Protein AF-A0A955X8I1-F1 (afdb_monomer)

Sequence (204 aa):
EAPAPVARPEHREHQPSAARPAFVPAAPRAVAASTAPTVKAADAEATPGLLPPPRFHPRAAEEWQGMKVDLSLQPPCMESFHCGQAMACNVAEHRCGPCEVDADCGSGEACVLDHCVLDSNVSCRHRADCGEDALCVLSGLSAGIRGNAEMRAYCQSNTLGTPEEAPTAEHDSSATHPAEPQEHPTVYGGALLESLRAEADAEP

pLDDT: mean 76.33, std 18.45, range [46.94, 98.38]

Mean predicted aligned error: 18.01 Å

Foldseek 3Di:
DDDDDDDDDDDDDDDDDDDDDDDDDDDDDDDDDDDDPPDPPDPPPPPPPDQPPWDFDDDDPQADPPDTWTPSDWDFADPPQADALQFFQDPVVSTTWFDPAQVSEDPQFTRANRGTARVVQEPDRAQVSEPPQWHFDWDDFDPDSNRHPGIHTDTDGPCPDPPPPPPPPPPDDDDDDDDDDDDDPPPDDDPPVVVVVVVVPPDD

Structure (mmCIF, N/CA/C/O backbone):
data_AF-A0A955X8I1-F1
#
_entry.id   AF-A0A955X8I1-F1
#
loop_
_atom_site.group_PDB
_atom_site.id
_atom_site.type_symbol
_atom_site.label_atom_id
_atom_site.label_alt_id
_atom_site.label_comp_id
_atom_site.label_asym_id
_atom_site.label_entity_id
_atom_site.label_seq_id
_atom_site.pdbx_PDB_ins_code
_atom_site.Cartn_x
_atom_site.Cartn_y
_atom_site.Cartn_z
_atom_site.occupancy
_atom_site.B_iso_or_equiv
_atom_site.auth_seq_id
_atom_site.auth_comp_id
_atom_site.auth_asym_id
_atom_site.auth_atom_id
_atom_site.pdbx_PDB_model_num
ATOM 1 N N . GLU A 1 1 ? -7.848 -63.628 10.777 1.00 59.59 1 GLU A N 1
ATOM 2 C CA . GLU A 1 1 ? -8.616 -62.479 10.261 1.00 59.59 1 GLU A CA 1
ATOM 3 C C . GLU A 1 1 ? -7.717 -61.703 9.312 1.00 59.59 1 GLU A C 1
ATOM 5 O O . GLU A 1 1 ? -6.652 -61.272 9.734 1.00 59.59 1 GLU A O 1
ATOM 10 N N . ALA A 1 2 ? -8.047 -61.662 8.021 1.00 57.19 2 ALA A N 1
ATOM 11 C CA . ALA A 1 2 ? -7.267 -60.938 7.016 1.00 57.19 2 ALA A CA 1
ATOM 12 C C . ALA A 1 2 ? -7.930 -59.572 6.762 1.00 57.19 2 ALA A C 1
ATOM 14 O O . ALA A 1 2 ? -9.158 -59.534 6.659 1.00 57.19 2 ALA A O 1
ATOM 15 N N . PRO A 1 3 ? -7.173 -58.463 6.670 1.00 65.81 3 PRO A N 1
ATOM 16 C CA . PRO A 1 3 ? -7.760 -57.152 6.424 1.00 65.81 3 PRO A CA 1
ATOM 17 C C . PRO A 1 3 ? -8.273 -57.035 4.981 1.00 65.81 3 PRO A C 1
ATOM 19 O O . PRO A 1 3 ? -7.610 -57.447 4.028 1.00 65.81 3 PRO A O 1
ATOM 22 N N . ALA A 1 4 ? -9.476 -56.474 4.841 1.00 64.56 4 ALA A N 1
ATOM 23 C CA . ALA A 1 4 ? -10.137 -56.230 3.564 1.00 64.56 4 ALA A CA 1
ATOM 24 C C . ALA A 1 4 ? -9.390 -55.171 2.723 1.00 64.56 4 ALA A C 1
ATOM 26 O O . ALA A 1 4 ? -8.833 -54.225 3.287 1.00 64.56 4 ALA A O 1
ATOM 27 N N . PRO A 1 5 ? -9.386 -55.286 1.381 1.00 69.56 5 PRO A N 1
ATOM 28 C CA . PRO A 1 5 ? -8.747 -54.303 0.515 1.00 69.56 5 PRO A CA 1
ATOM 29 C C . PRO A 1 5 ? -9.546 -52.992 0.464 1.00 69.56 5 PRO A C 1
ATOM 31 O O . PRO A 1 5 ? -10.751 -52.983 0.213 1.00 69.56 5 PRO A O 1
ATOM 34 N N . VAL A 1 6 ? -8.847 -51.875 0.674 1.00 70.25 6 VAL A N 1
ATOM 35 C CA . VAL A 1 6 ? -9.373 -50.509 0.550 1.00 70.25 6 VAL A CA 1
ATOM 36 C C . VAL A 1 6 ? -9.477 -50.142 -0.933 1.00 70.25 6 VAL A C 1
ATOM 38 O O . VAL A 1 6 ? -8.480 -50.156 -1.657 1.00 70.25 6 VAL A O 1
ATOM 41 N N . ALA A 1 7 ? -10.688 -49.823 -1.390 1.00 63.72 7 ALA A N 1
ATOM 42 C CA . ALA A 1 7 ? -10.957 -49.375 -2.753 1.00 63.72 7 ALA A CA 1
ATOM 43 C C . ALA A 1 7 ? -10.346 -47.983 -3.012 1.00 63.72 7 ALA A C 1
ATOM 45 O O . ALA A 1 7 ? -10.514 -47.061 -2.214 1.00 63.72 7 ALA A O 1
ATOM 46 N N . ARG A 1 8 ? -9.639 -47.831 -4.141 1.00 66.62 8 ARG A N 1
ATOM 47 C CA . ARG A 1 8 ? -9.125 -46.539 -4.630 1.00 66.62 8 ARG A CA 1
ATOM 48 C C . ARG A 1 8 ? -10.276 -45.716 -5.231 1.00 66.62 8 ARG A C 1
ATOM 50 O O . ARG A 1 8 ? -11.079 -46.292 -5.961 1.00 66.62 8 ARG A O 1
ATOM 57 N N . PRO A 1 9 ? -10.347 -44.397 -4.985 1.00 66.56 9 PRO A N 1
ATOM 58 C CA . PRO A 1 9 ? -11.325 -43.536 -5.636 1.00 66.56 9 PRO A CA 1
ATOM 59 C C . PRO A 1 9 ? -10.934 -43.287 -7.098 1.00 66.56 9 PRO A C 1
ATOM 61 O O . PRO A 1 9 ? -9.771 -43.019 -7.410 1.00 66.56 9 PRO A O 1
ATOM 64 N N . GLU A 1 10 ? -11.916 -43.397 -7.990 1.00 63.75 10 GLU A N 1
ATOM 65 C CA . GLU A 1 10 ? -11.748 -43.181 -9.424 1.00 63.75 10 GLU A CA 1
ATOM 66 C C . GLU A 1 10 ? -11.558 -41.693 -9.750 1.00 63.75 10 GLU A C 1
ATOM 68 O O . GLU A 1 10 ? -12.275 -40.816 -9.261 1.00 63.75 10 GLU A O 1
ATOM 73 N N . HIS A 1 11 ? -10.564 -41.424 -10.595 1.00 52.28 11 HIS A N 1
ATOM 74 C CA . HIS A 1 11 ? -10.239 -40.108 -11.129 1.00 52.28 11 HIS A CA 1
ATOM 75 C C . HIS A 1 11 ? -11.370 -39.640 -12.056 1.00 52.28 11 HIS A C 1
ATOM 77 O O . HIS A 1 11 ? -11.562 -40.174 -13.145 1.00 52.28 11 HIS A O 1
ATOM 83 N N . ARG A 1 12 ? -12.124 -38.625 -11.627 1.00 66.69 12 ARG A N 1
ATOM 84 C CA . ARG A 1 12 ? -13.178 -38.001 -12.431 1.00 66.69 12 ARG A CA 1
ATOM 85 C C . ARG A 1 12 ? -12.557 -36.965 -13.372 1.00 66.69 12 ARG A C 1
ATOM 87 O O . ARG A 1 12 ? -12.244 -35.848 -12.956 1.00 66.69 12 ARG A O 1
ATOM 94 N N . GLU A 1 13 ? -12.363 -37.359 -14.630 1.00 60.31 13 GLU A N 1
ATOM 95 C CA . GLU A 1 13 ? -11.998 -36.475 -15.744 1.00 60.31 13 GLU A CA 1
ATOM 96 C C . GLU A 1 13 ? -12.950 -35.270 -15.808 1.00 60.31 13 GLU A C 1
ATOM 98 O O . GLU A 1 13 ? -14.165 -35.413 -15.962 1.00 60.31 13 GLU A O 1
ATOM 103 N N . HIS A 1 14 ? -12.388 -34.069 -15.666 1.00 62.19 14 HIS A N 1
ATOM 104 C CA . HIS A 1 14 ? -13.092 -32.814 -15.896 1.00 62.19 14 HIS A CA 1
ATOM 105 C C . HIS A 1 14 ? -13.078 -32.508 -17.397 1.00 62.19 14 HIS A C 1
ATOM 107 O O . HIS A 1 14 ? -12.035 -32.189 -17.964 1.00 62.19 14 HIS A O 1
ATOM 113 N N . GLN A 1 15 ? -14.247 -32.594 -18.036 1.00 66.12 15 GLN A N 1
ATOM 114 C CA . GLN A 1 15 ? -14.472 -32.063 -19.382 1.00 66.12 15 GLN A CA 1
ATOM 115 C C . GLN A 1 15 ? -14.379 -30.526 -19.368 1.00 66.12 15 GLN A C 1
ATOM 117 O O . GLN A 1 15 ? -15.115 -29.890 -18.607 1.00 66.12 15 GLN A O 1
ATOM 122 N N . PRO A 1 16 ? -13.559 -29.895 -20.226 1.00 62.59 16 PRO A N 1
ATOM 123 C CA . PRO A 1 16 ? -13.626 -28.456 -20.440 1.00 62.59 16 PRO A CA 1
ATOM 124 C C . PRO A 1 16 ? -14.838 -28.116 -21.320 1.00 62.59 16 PRO A C 1
ATOM 126 O O . PRO A 1 16 ? -14.884 -28.428 -22.510 1.00 62.59 16 PRO A O 1
ATOM 129 N N . SER A 1 17 ? -15.833 -27.464 -20.716 1.00 64.75 17 SER A N 1
ATOM 130 C CA . SER A 1 17 ? -17.000 -26.921 -21.413 1.00 64.75 17 SER A CA 1
ATOM 131 C C . SER A 1 17 ? -16.603 -25.659 -22.183 1.00 64.75 17 SER A C 1
ATOM 133 O O . SER A 1 17 ? -16.361 -24.600 -21.605 1.00 64.75 17 SER A O 1
ATOM 135 N N . ALA A 1 18 ? -16.499 -25.786 -23.505 1.00 56.78 18 ALA A N 1
ATOM 136 C CA . ALA A 1 18 ? -16.255 -24.679 -24.416 1.00 56.78 18 ALA A CA 1
ATOM 137 C C . ALA A 1 18 ? -17.565 -23.926 -24.702 1.00 56.78 18 ALA A C 1
ATOM 139 O O . ALA A 1 18 ? -18.359 -24.338 -25.545 1.00 56.78 18 ALA A O 1
ATOM 140 N N . ALA A 1 19 ? -17.758 -22.781 -24.050 1.00 59.31 19 ALA A N 1
ATOM 141 C CA . ALA A 1 19 ? -18.742 -21.781 -24.452 1.00 59.31 19 ALA A CA 1
ATOM 142 C C . ALA A 1 19 ? -18.007 -20.473 -24.768 1.00 59.31 19 ALA A C 1
ATOM 144 O O . ALA A 1 19 ? -17.692 -19.680 -23.885 1.00 59.31 19 ALA A O 1
ATOM 145 N N . ARG A 1 20 ? -17.687 -20.270 -26.052 1.00 60.38 20 ARG A N 1
ATOM 146 C CA . ARG A 1 20 ? -17.176 -18.993 -26.571 1.00 60.38 20 ARG A CA 1
ATOM 147 C C . ARG A 1 20 ? -18.357 -18.019 -26.686 1.00 60.38 20 ARG A C 1
ATOM 149 O O . ARG A 1 20 ? -19.279 -18.326 -27.443 1.00 60.38 20 ARG A O 1
ATOM 156 N N . PRO A 1 21 ? -18.362 -16.863 -26.003 1.00 63.25 21 PRO A N 1
ATOM 157 C CA . PRO A 1 21 ? -19.345 -15.826 -26.284 1.00 63.25 21 PRO A CA 1
ATOM 158 C C . PRO A 1 21 ? -19.084 -15.206 -27.664 1.00 63.25 21 PRO A C 1
ATOM 160 O O . PRO A 1 21 ? -17.942 -14.976 -28.067 1.00 63.25 21 PRO A O 1
ATOM 163 N N . ALA A 1 22 ? -20.170 -14.974 -28.400 1.00 60.22 22 ALA A N 1
ATOM 164 C CA . ALA A 1 22 ? -20.165 -14.348 -29.712 1.00 60.22 22 ALA A CA 1
ATOM 165 C C . ALA A 1 22 ? -19.653 -12.901 -29.624 1.00 60.22 22 ALA A C 1
ATOM 167 O O . ALA A 1 22 ? -20.142 -12.096 -28.834 1.00 60.22 22 ALA A O 1
ATOM 168 N N . PHE A 1 23 ? -18.667 -12.583 -30.461 1.00 57.31 23 PHE A N 1
ATOM 169 C CA . PHE A 1 23 ? -18.103 -11.248 -30.619 1.00 57.31 23 PHE A CA 1
ATOM 170 C C . PHE A 1 23 ? -19.112 -10.362 -31.363 1.00 57.31 23 PHE A C 1
ATOM 172 O O . PHE A 1 23 ? -19.387 -10.586 -32.542 1.00 57.31 23 PHE A O 1
ATOM 179 N N . VAL A 1 24 ? -19.686 -9.372 -30.677 1.00 67.69 24 VAL A N 1
ATOM 180 C CA . VAL A 1 24 ? -20.531 -8.340 -31.292 1.00 67.69 24 VAL A CA 1
ATOM 181 C C . VAL A 1 24 ? -19.620 -7.174 -31.692 1.00 67.69 24 VAL A C 1
ATOM 183 O O . VAL A 1 24 ? -19.038 -6.549 -30.804 1.00 67.69 24 VAL A O 1
ATOM 186 N N . PRO A 1 25 ? -19.451 -6.854 -32.987 1.00 61.62 25 PRO A N 1
ATOM 187 C CA . PRO A 1 25 ? -18.666 -5.693 -33.387 1.00 61.62 25 PRO A CA 1
ATOM 188 C C . PRO A 1 25 ? -19.401 -4.406 -32.988 1.00 61.62 25 PRO A C 1
ATOM 190 O O . PRO A 1 25 ? -20.506 -4.128 -33.457 1.00 61.62 25 PRO A O 1
ATOM 193 N N . ALA A 1 26 ? -18.781 -3.618 -32.109 1.00 57.69 26 ALA A N 1
ATOM 194 C CA . ALA A 1 26 ? -19.247 -2.286 -31.751 1.00 57.69 26 ALA A CA 1
ATOM 195 C C . ALA A 1 26 ? -19.073 -1.322 -32.938 1.00 57.69 26 ALA A C 1
ATOM 197 O O . ALA A 1 26 ? -18.017 -1.270 -33.569 1.00 57.69 26 ALA A O 1
ATOM 198 N N . ALA A 1 27 ? -20.121 -0.553 -33.237 1.00 65.19 27 ALA A N 1
ATOM 199 C CA . ALA A 1 27 ? -20.099 0.492 -34.254 1.00 65.19 27 ALA A CA 1
ATOM 200 C C . ALA A 1 27 ? -19.074 1.597 -33.909 1.00 65.19 27 ALA A C 1
ATOM 202 O O . ALA A 1 27 ? -18.915 1.935 -32.731 1.00 65.19 27 ALA A O 1
ATOM 203 N N . PRO A 1 28 ? -18.409 2.208 -34.907 1.00 60.12 28 PRO A N 1
ATOM 204 C CA . PRO A 1 28 ? -17.482 3.307 -34.671 1.00 60.12 28 PRO A CA 1
ATOM 205 C C . PRO A 1 28 ? -18.242 4.541 -34.164 1.00 60.12 28 PRO A C 1
ATOM 207 O O . PRO A 1 28 ? -19.062 5.129 -34.871 1.00 60.12 28 PRO A O 1
ATOM 210 N N . ARG A 1 29 ? -17.970 4.939 -32.918 1.00 57.69 29 ARG A N 1
ATOM 211 C CA . ARG A 1 29 ? -18.439 6.208 -32.350 1.00 57.69 29 ARG A CA 1
ATOM 212 C C . ARG A 1 29 ? -17.649 7.355 -32.982 1.00 57.69 29 ARG A C 1
ATOM 214 O O . ARG A 1 29 ? -16.422 7.366 -32.940 1.00 57.69 29 ARG A O 1
ATOM 221 N N . ALA A 1 30 ? -18.371 8.312 -33.559 1.00 55.12 30 ALA A N 1
ATOM 222 C CA . ALA A 1 30 ? -17.820 9.543 -34.107 1.00 55.12 30 ALA A CA 1
ATOM 223 C C . ALA A 1 30 ? -17.053 10.324 -33.026 1.00 55.12 30 ALA A C 1
ATOM 225 O O . ALA A 1 30 ? -17.592 10.633 -31.962 1.00 55.12 30 ALA A O 1
ATOM 226 N N . VAL A 1 31 ? -15.789 10.630 -33.316 1.00 50.75 31 VAL A N 1
ATOM 227 C CA . VAL A 1 31 ? -14.911 11.441 -32.472 1.00 50.75 31 VAL A CA 1
ATOM 228 C C . VAL A 1 31 ? -15.349 12.897 -32.612 1.00 50.75 31 VAL A C 1
ATOM 230 O O . VAL A 1 31 ? -15.149 13.517 -33.655 1.00 50.75 31 VAL A O 1
ATOM 233 N N . ALA A 1 32 ? -15.987 13.440 -31.576 1.00 51.66 32 ALA A N 1
ATOM 234 C CA . ALA A 1 32 ? -16.200 14.875 -31.470 1.00 51.66 32 ALA A CA 1
ATOM 235 C C . ALA A 1 32 ? -14.841 15.548 -31.236 1.00 51.66 32 ALA A C 1
ATOM 237 O O . ALA A 1 32 ? -14.102 15.174 -30.325 1.00 51.66 32 ALA A O 1
ATOM 238 N N . ALA A 1 33 ? -14.505 16.517 -32.087 1.00 53.53 33 ALA A N 1
ATOM 239 C CA . ALA A 1 33 ? -13.296 17.317 -31.979 1.00 53.53 33 ALA A CA 1
ATOM 240 C C . ALA A 1 33 ? -13.278 18.060 -30.633 1.00 53.53 33 ALA A C 1
ATOM 242 O O . ALA A 1 33 ? -14.018 19.020 -30.425 1.00 53.53 33 ALA A O 1
ATOM 243 N N . SER A 1 34 ? -12.432 17.591 -29.717 1.00 53.69 34 SER A N 1
ATOM 244 C CA . SER A 1 34 ? -12.142 18.267 -28.458 1.00 53.69 34 SER A CA 1
ATOM 245 C C . SER A 1 34 ? -11.204 19.435 -28.744 1.00 53.69 34 SER A C 1
ATOM 247 O O . SER A 1 34 ? -10.013 19.248 -28.985 1.00 53.69 34 SER A O 1
ATOM 249 N N . THR A 1 35 ? -11.743 20.652 -28.742 1.00 55.94 35 THR A N 1
ATOM 250 C CA . THR A 1 35 ? -10.961 21.890 -28.711 1.00 55.94 35 THR A CA 1
ATOM 251 C C . THR A 1 35 ? -10.109 21.907 -27.446 1.00 55.94 35 THR A C 1
ATOM 253 O O . THR A 1 35 ? -10.625 22.077 -26.342 1.00 55.94 35 THR A O 1
ATOM 256 N N . ALA A 1 36 ? -8.805 21.691 -27.611 1.00 53.22 36 ALA A N 1
ATOM 257 C CA . ALA A 1 36 ? -7.832 21.782 -26.534 1.00 53.22 36 ALA A CA 1
ATOM 258 C C . ALA A 1 36 ? -7.778 23.222 -25.987 1.00 53.22 36 ALA A C 1
ATOM 260 O O . ALA A 1 36 ? -7.637 24.161 -26.776 1.00 53.22 36 ALA A O 1
ATOM 261 N N . PRO A 1 37 ? -7.854 23.435 -24.663 1.00 58.06 37 PRO A N 1
ATOM 262 C CA . PRO A 1 37 ? -7.495 24.718 -24.086 1.00 58.06 37 PRO A CA 1
ATOM 263 C C . PRO A 1 37 ? -5.982 24.915 -24.226 1.00 58.06 37 PRO A C 1
ATOM 265 O O . PRO A 1 37 ? -5.182 24.098 -23.773 1.00 58.06 37 PRO A O 1
ATOM 268 N N . THR A 1 38 ? -5.588 26.014 -24.866 1.00 50.47 38 THR A N 1
ATOM 269 C CA . THR A 1 38 ? -4.208 26.501 -24.886 1.00 50.47 38 THR A CA 1
ATOM 270 C C . THR A 1 38 ? -3.805 26.872 -23.462 1.00 50.47 38 THR A C 1
ATOM 272 O O . THR A 1 38 ? -4.063 27.981 -22.995 1.00 50.47 38 THR A O 1
ATOM 275 N N . VAL A 1 39 ? -3.191 25.932 -22.747 1.00 55.38 39 VAL A N 1
ATOM 276 C CA . VAL A 1 39 ? -2.532 26.224 -21.477 1.00 55.38 39 VAL A CA 1
ATOM 277 C C . VAL A 1 39 ? -1.262 26.996 -21.818 1.00 55.38 39 VAL A C 1
ATOM 279 O O . VAL A 1 39 ? -0.348 26.461 -22.443 1.00 55.38 39 VAL A O 1
ATOM 282 N N . LYS A 1 40 ? -1.228 28.283 -21.459 1.00 46.94 40 LYS A N 1
ATOM 283 C CA . LYS A 1 40 ? 0.003 29.076 -21.456 1.00 46.94 40 LYS A CA 1
ATOM 284 C C . LYS A 1 40 ? 1.005 28.358 -20.556 1.00 46.94 40 LYS A C 1
ATOM 286 O O . LYS A 1 40 ? 0.811 28.319 -19.343 1.00 46.94 40 LYS A O 1
ATOM 291 N N . ALA A 1 41 ? 2.048 27.799 -21.160 1.00 50.06 41 ALA A N 1
ATOM 292 C CA . ALA A 1 41 ? 3.244 27.390 -20.450 1.00 50.06 41 ALA A CA 1
ATOM 293 C C . ALA A 1 41 ? 3.826 28.647 -19.793 1.00 50.06 41 ALA A C 1
ATOM 295 O O . ALA A 1 41 ? 4.341 29.534 -20.469 1.00 50.06 41 ALA A O 1
ATOM 296 N N . ALA A 1 42 ? 3.629 28.775 -18.485 1.00 52.69 42 ALA A N 1
ATOM 297 C CA . ALA A 1 42 ? 4.474 29.635 -17.688 1.00 52.69 42 ALA A CA 1
ATOM 298 C C . ALA A 1 42 ? 5.809 28.899 -17.572 1.00 52.69 42 ALA A C 1
ATOM 300 O O . ALA A 1 42 ? 5.851 27.798 -17.020 1.00 52.69 42 ALA A O 1
ATOM 301 N N . ASP A 1 43 ? 6.859 29.485 -18.143 1.00 48.56 43 ASP A N 1
ATOM 302 C CA . ASP A 1 43 ? 8.247 29.088 -17.936 1.00 48.56 43 ASP A CA 1
ATOM 303 C C . ASP A 1 43 ? 8.582 29.234 -16.445 1.00 48.56 43 ASP A C 1
ATOM 305 O O . ASP A 1 43 ? 9.067 30.263 -15.978 1.00 48.56 43 ASP A O 1
ATOM 309 N N . ALA A 1 44 ? 8.244 28.206 -15.666 1.00 58.97 44 ALA A N 1
ATOM 310 C CA . ALA A 1 44 ? 8.786 28.016 -14.338 1.00 58.97 44 ALA A CA 1
ATOM 311 C C . ALA A 1 44 ? 10.213 27.509 -14.529 1.00 58.97 44 ALA A C 1
ATOM 313 O O . ALA A 1 44 ? 10.434 26.352 -14.885 1.00 58.97 44 ALA A O 1
ATOM 314 N N . GLU A 1 45 ? 11.164 28.419 -14.344 1.00 51.81 45 GLU A N 1
ATOM 315 C CA . GLU A 1 45 ? 12.590 28.149 -14.237 1.00 51.81 45 GLU A CA 1
ATOM 316 C C . GLU A 1 45 ? 12.787 26.993 -13.242 1.00 51.81 45 GLU A C 1
ATOM 318 O O . GLU A 1 45 ? 12.639 27.151 -12.028 1.00 51.81 45 GLU A O 1
ATOM 323 N N . ALA A 1 46 ? 12.994 25.784 -13.772 1.00 54.44 46 ALA A N 1
ATOM 324 C CA . ALA A 1 46 ? 13.126 24.575 -12.978 1.00 54.44 46 ALA A CA 1
ATOM 325 C C . ALA A 1 46 ? 14.382 24.718 -12.122 1.00 54.44 46 ALA A C 1
ATOM 327 O O . ALA A 1 46 ? 15.494 24.593 -12.629 1.00 54.44 46 ALA A O 1
ATOM 328 N N . THR A 1 47 ? 14.203 25.015 -10.833 1.00 60.31 47 THR A N 1
ATOM 329 C CA . THR A 1 47 ? 15.300 25.059 -9.868 1.00 60.31 47 THR A CA 1
ATOM 330 C C . THR A 1 47 ? 15.977 23.687 -9.877 1.00 60.31 47 THR A C 1
ATOM 332 O O . THR A 1 47 ? 15.346 22.705 -9.469 1.00 60.31 47 THR A O 1
ATOM 335 N N . PRO A 1 48 ? 17.226 23.567 -10.360 1.00 53.03 48 PRO A N 1
ATOM 336 C CA . PRO A 1 48 ? 17.896 22.279 -10.434 1.00 53.03 48 PRO A CA 1
ATOM 337 C C . PRO A 1 48 ? 18.123 21.775 -9.007 1.00 53.03 48 PRO A C 1
ATOM 339 O O . PRO A 1 48 ? 18.901 22.362 -8.259 1.00 53.03 48 PRO A O 1
ATOM 342 N N . GLY A 1 49 ? 17.413 20.717 -8.612 1.00 63.00 49 GLY A N 1
ATOM 343 C CA . GLY A 1 49 ? 17.633 20.029 -7.334 1.00 63.00 49 GLY A CA 1
ATOM 344 C C . GLY A 1 49 ? 16.419 19.879 -6.418 1.00 63.00 49 GLY A C 1
ATOM 345 O O . GLY A 1 49 ? 16.523 19.167 -5.424 1.00 63.00 49 GLY A O 1
ATOM 346 N N . LEU A 1 50 ? 15.267 20.474 -6.734 1.00 76.00 50 LEU A N 1
ATOM 347 C CA . LEU A 1 50 ? 14.031 20.181 -6.004 1.00 76.00 50 LEU A CA 1
ATOM 348 C C . LEU A 1 50 ? 13.276 19.075 -6.739 1.00 76.00 50 LEU A C 1
ATOM 350 O O . LEU A 1 50 ? 12.748 19.291 -7.829 1.00 76.00 50 LEU A O 1
ATOM 354 N N . LEU A 1 51 ? 13.256 17.875 -6.149 1.00 76.56 51 LEU A N 1
ATOM 355 C CA . LEU A 1 51 ? 12.336 16.823 -6.577 1.00 76.56 51 LEU A CA 1
ATOM 356 C C . LEU A 1 51 ? 10.915 17.411 -6.638 1.00 76.56 51 LEU A C 1
ATOM 358 O O . LEU A 1 51 ? 10.565 18.233 -5.780 1.00 76.56 51 LEU A O 1
ATOM 362 N N . PRO A 1 52 ? 10.100 17.029 -7.639 1.00 80.06 52 PRO A N 1
ATOM 363 C CA . PRO A 1 52 ? 8.710 17.452 -7.671 1.00 80.06 52 PRO A CA 1
ATOM 364 C C . PRO A 1 52 ? 8.034 17.061 -6.350 1.00 80.06 52 PRO A C 1
ATOM 366 O O . PRO A 1 52 ? 8.397 16.040 -5.757 1.00 80.06 52 PRO A O 1
ATOM 369 N N . PRO A 1 53 ? 7.059 17.852 -5.871 1.00 87.62 53 PRO A N 1
ATOM 370 C CA . PRO A 1 53 ? 6.336 17.506 -4.658 1.00 87.62 53 PRO A CA 1
ATOM 371 C C . PRO A 1 53 ? 5.740 16.092 -4.781 1.00 87.62 53 PRO A C 1
ATOM 373 O O . PRO A 1 53 ? 5.319 15.698 -5.878 1.00 87.62 53 PRO A O 1
ATOM 376 N N . PRO A 1 54 ? 5.711 15.318 -3.684 1.00 91.12 54 PRO A N 1
ATOM 377 C CA . PRO A 1 54 ? 5.174 13.965 -3.707 1.00 91.12 54 PRO A CA 1
ATOM 378 C C . PRO A 1 54 ? 3.701 13.991 -4.117 1.00 91.12 54 PRO A C 1
ATOM 380 O O . PRO A 1 54 ? 2.935 14.879 -3.724 1.00 91.12 54 PRO A O 1
ATOM 383 N N . ARG A 1 55 ? 3.304 13.017 -4.932 1.00 94.88 55 ARG A N 1
ATOM 384 C CA . ARG A 1 55 ? 1.946 12.878 -5.454 1.00 94.88 55 ARG A CA 1
ATOM 385 C C . ARG A 1 55 ? 1.412 11.531 -5.027 1.00 94.88 55 ARG A C 1
ATOM 387 O O . ARG A 1 55 ? 1.683 10.529 -5.664 1.00 94.88 55 ARG A O 1
ATOM 394 N N . PHE A 1 56 ? 0.614 11.503 -3.976 1.00 95.81 56 PHE A N 1
ATOM 395 C CA . PHE A 1 56 ? 0.122 10.240 -3.440 1.00 95.81 56 PHE A CA 1
ATOM 396 C C . PHE A 1 56 ? -1.075 9.687 -4.218 1.00 95.81 56 PHE A C 1
ATOM 398 O O . PHE A 1 56 ? -1.928 10.452 -4.676 1.00 95.81 56 PHE A O 1
ATOM 405 N N . HIS A 1 57 ? -1.159 8.359 -4.320 1.00 95.69 57 HIS A N 1
ATOM 406 C CA . HIS A 1 57 ? -2.347 7.673 -4.819 1.00 95.69 57 HIS A CA 1
ATOM 407 C C . HIS A 1 57 ? -3.567 8.035 -3.949 1.00 95.69 57 HIS A C 1
ATOM 409 O O . HIS A 1 57 ? -3.463 8.013 -2.714 1.00 95.69 57 HIS A O 1
ATOM 415 N N . PRO A 1 58 ? -4.704 8.436 -4.549 1.00 95.50 58 PRO A N 1
ATOM 416 C CA . PRO A 1 58 ? -5.904 8.733 -3.786 1.00 95.50 58 PRO A CA 1
ATOM 417 C C . PRO A 1 58 ? -6.438 7.462 -3.123 1.00 95.50 58 PRO A C 1
ATOM 419 O O . PRO A 1 58 ? -6.453 6.391 -3.717 1.00 95.50 58 PRO A O 1
ATOM 422 N N . ARG A 1 59 ? -6.932 7.607 -1.896 1.00 94.19 59 ARG A N 1
ATOM 423 C CA . ARG A 1 59 ? -7.598 6.545 -1.141 1.00 94.19 59 ARG A CA 1
ATOM 424 C C . ARG A 1 59 ? -8.897 7.101 -0.570 1.00 94.19 59 ARG A C 1
ATOM 426 O O . ARG A 1 59 ? -8.969 8.302 -0.296 1.00 94.19 59 ARG A O 1
ATOM 433 N N . ALA A 1 60 ? -9.908 6.250 -0.403 1.00 94.19 60 ALA A N 1
ATOM 434 C CA . ALA A 1 60 ? -11.159 6.633 0.248 1.00 94.19 60 ALA A CA 1
ATOM 435 C C . ALA A 1 60 ? -10.876 7.242 1.634 1.00 94.19 60 ALA A C 1
ATOM 437 O O . ALA A 1 60 ? -9.939 6.821 2.310 1.00 94.19 60 ALA A O 1
ATOM 438 N N . ALA A 1 61 ? -11.628 8.266 2.036 1.00 94.19 61 ALA A N 1
ATOM 439 C CA . ALA A 1 61 ? -11.315 9.063 3.228 1.00 94.19 61 ALA A CA 1
ATOM 440 C C . ALA A 1 61 ? -11.487 8.270 4.534 1.00 94.19 61 ALA A C 1
ATOM 442 O O . ALA A 1 61 ? -10.838 8.562 5.535 1.00 94.19 61 ALA A O 1
ATOM 443 N N . GLU A 1 62 ? -12.361 7.272 4.501 1.00 92.19 62 GLU A N 1
ATOM 444 C CA . GLU A 1 62 ? -12.647 6.341 5.579 1.00 92.19 62 GLU A CA 1
ATOM 445 C C . GLU A 1 62 ? -11.611 5.222 5.715 1.00 92.19 62 GLU A C 1
ATOM 447 O O . GLU A 1 62 ? -11.588 4.553 6.740 1.00 92.19 62 GLU A O 1
ATOM 452 N N . GLU A 1 63 ? -10.755 5.006 4.719 1.00 95.06 63 GLU A N 1
ATOM 453 C CA . GLU A 1 63 ? -9.659 4.046 4.833 1.00 95.06 63 GLU A CA 1
ATOM 454 C C . GLU A 1 63 ? -8.512 4.627 5.659 1.00 95.06 63 GLU A C 1
ATOM 456 O O . GLU A 1 63 ? -8.350 5.846 5.785 1.00 95.06 63 GLU A O 1
ATOM 461 N N . TRP A 1 64 ? -7.653 3.756 6.185 1.00 94.75 64 TRP A N 1
ATOM 462 C CA . TRP A 1 64 ? -6.434 4.208 6.843 1.00 94.75 64 TRP A CA 1
ATOM 463 C C . TRP A 1 64 ? -5.579 5.033 5.874 1.00 94.75 64 TRP A C 1
ATOM 465 O O . TRP A 1 64 ? -5.284 4.604 4.762 1.00 94.75 64 TRP A O 1
ATOM 475 N N . GLN A 1 65 ? -5.183 6.237 6.288 1.00 95.25 65 GLN A N 1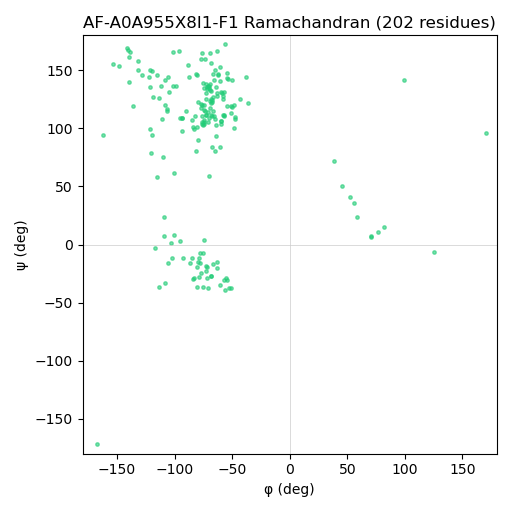
ATOM 476 C CA . GLN A 1 65 ? -4.473 7.201 5.435 1.00 95.25 65 GLN A CA 1
ATOM 477 C C . GLN A 1 65 ? -2.947 7.145 5.575 1.00 95.25 65 GLN A C 1
ATOM 479 O O . GLN A 1 65 ? -2.253 7.972 4.979 1.00 95.25 65 GLN A O 1
ATOM 484 N N . GLY A 1 66 ? -2.418 6.220 6.377 1.00 90.81 66 GLY A N 1
ATOM 485 C CA . GLY A 1 66 ? -0.977 6.019 6.476 1.00 90.81 66 GLY A CA 1
ATOM 486 C C . GLY A 1 66 ? -0.418 5.275 5.262 1.00 90.81 66 GLY A C 1
ATOM 487 O O . GLY A 1 66 ? -1.172 4.711 4.467 1.00 90.81 66 GLY A O 1
ATOM 488 N N . MET A 1 67 ? 0.913 5.337 5.123 1.00 92.31 67 MET A N 1
ATOM 489 C CA . MET A 1 67 ? 1.710 4.697 4.065 1.00 92.31 67 MET A CA 1
ATOM 490 C C . MET A 1 67 ? 1.009 4.739 2.699 1.00 92.31 67 MET A C 1
ATOM 492 O O . MET A 1 67 ? 0.458 3.749 2.228 1.00 92.31 67 MET A O 1
ATOM 496 N N . LYS A 1 68 ? 0.952 5.927 2.094 1.00 94.06 68 LYS A N 1
ATOM 497 C CA . LYS A 1 68 ? 0.397 6.097 0.748 1.00 94.06 68 LYS A CA 1
ATOM 498 C C . LYS A 1 68 ? 1.479 5.865 -0.296 1.00 94.06 68 LYS A C 1
ATOM 500 O O . LYS A 1 68 ? 2.614 6.296 -0.107 1.00 94.06 68 LYS A O 1
ATOM 505 N N . VAL A 1 69 ? 1.094 5.272 -1.421 1.00 94.31 69 VAL A N 1
ATOM 506 C CA . VAL A 1 69 ? 1.982 5.094 -2.573 1.00 94.31 69 VAL A CA 1
ATOM 507 C C . VAL A 1 69 ? 2.277 6.456 -3.202 1.00 94.31 69 VAL A C 1
ATOM 509 O O . VAL A 1 69 ? 1.350 7.169 -3.591 1.00 94.31 69 VAL A O 1
ATOM 512 N N . ASP A 1 70 ? 3.555 6.827 -3.290 1.0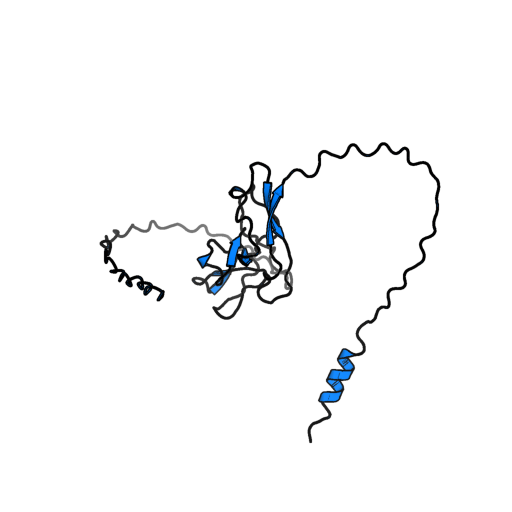0 93.56 70 ASP A N 1
ATOM 513 C CA . ASP A 1 70 ? 3.995 8.056 -3.953 1.00 93.56 70 ASP A CA 1
ATOM 514 C C . ASP A 1 70 ? 4.161 7.831 -5.462 1.00 93.56 70 ASP A C 1
ATOM 516 O O . ASP A 1 70 ? 5.113 7.214 -5.933 1.00 93.56 70 ASP A O 1
ATOM 520 N N . LEU A 1 71 ? 3.231 8.378 -6.235 1.00 93.69 71 LEU A N 1
ATOM 521 C CA . LEU A 1 71 ? 3.217 8.347 -7.694 1.00 93.69 71 LEU A CA 1
ATOM 522 C C . LEU A 1 71 ? 4.236 9.310 -8.321 1.00 93.69 71 LEU A C 1
ATOM 524 O O . LEU A 1 71 ? 4.415 9.288 -9.536 1.00 93.69 71 LEU A O 1
ATOM 528 N N . SER A 1 72 ? 4.911 10.161 -7.540 1.00 91.50 72 SER A N 1
ATOM 529 C CA . SER A 1 72 ? 6.049 10.939 -8.049 1.00 91.50 72 SER A CA 1
ATOM 530 C C . SER A 1 72 ? 7.287 10.061 -8.277 1.00 91.50 72 SER A C 1
ATOM 532 O O . SER A 1 72 ? 8.177 10.449 -9.036 1.00 91.50 72 SER A O 1
ATOM 534 N N . LEU A 1 73 ? 7.338 8.870 -7.668 1.00 88.00 73 LEU A N 1
ATOM 535 C CA . LEU A 1 73 ? 8.438 7.913 -7.771 1.00 88.00 73 LEU A CA 1
ATOM 536 C C . LEU A 1 73 ? 7.940 6.577 -8.339 1.00 88.00 73 LEU A C 1
ATOM 538 O O . LEU A 1 73 ? 7.757 5.603 -7.617 1.00 88.00 73 LEU A O 1
ATOM 542 N N . GLN A 1 74 ? 7.768 6.527 -9.661 1.00 92.31 74 GLN A N 1
ATOM 543 C CA . GLN A 1 74 ? 7.362 5.320 -10.393 1.00 92.31 74 GLN A CA 1
ATOM 544 C C . GLN A 1 74 ? 8.514 4.782 -11.253 1.00 92.31 74 GLN A C 1
ATOM 546 O O . GLN A 1 74 ? 8.535 4.998 -12.478 1.00 92.31 74 GLN A O 1
ATOM 551 N N . PRO A 1 75 ? 9.516 4.125 -10.635 1.00 91.38 75 PRO A N 1
ATOM 552 C CA . PRO A 1 75 ? 10.597 3.510 -11.385 1.00 91.38 75 PRO A CA 1
ATOM 553 C C . PRO A 1 75 ? 10.045 2.439 -12.337 1.00 91.38 75 PRO A C 1
ATOM 555 O O . PRO A 1 75 ? 8.981 1.861 -12.085 1.00 91.38 75 PRO A O 1
ATOM 558 N N . PRO A 1 76 ? 10.748 2.176 -13.449 1.00 93.69 76 PRO A N 1
ATOM 559 C CA . PRO A 1 76 ? 10.399 1.071 -14.321 1.00 93.69 76 PRO A CA 1
ATOM 560 C C . PRO A 1 76 ? 10.533 -0.256 -13.571 1.00 93.69 76 PRO A C 1
ATOM 562 O O . PRO A 1 76 ? 11.417 -0.415 -12.727 1.00 93.69 76 PRO A O 1
ATOM 565 N N . CYS A 1 77 ? 9.677 -1.210 -13.907 1.00 93.56 77 CYS A N 1
ATOM 566 C CA . CYS A 1 77 ? 9.693 -2.547 -13.334 1.00 93.56 77 CYS A CA 1
ATOM 567 C C . CYS A 1 77 ? 9.615 -3.617 -14.414 1.00 93.56 77 CYS A C 1
ATOM 569 O O . CYS A 1 77 ? 9.177 -3.383 -15.542 1.00 93.56 77 CYS A O 1
ATOM 571 N N . MET A 1 78 ? 10.072 -4.806 -14.050 1.00 88.00 78 MET A N 1
ATOM 572 C CA . MET A 1 78 ? 10.051 -6.000 -14.884 1.00 88.00 78 MET A CA 1
ATOM 573 C C . MET A 1 78 ? 9.688 -7.185 -13.997 1.00 88.00 78 MET A C 1
ATOM 575 O O . MET A 1 78 ? 9.772 -7.094 -12.778 1.00 88.00 78 MET A O 1
ATOM 579 N N . GLU A 1 79 ? 9.358 -8.322 -14.595 1.00 76.12 79 GLU A N 1
ATOM 580 C CA . GLU A 1 79 ? 8.979 -9.541 -13.867 1.00 76.12 79 GLU A CA 1
ATOM 581 C C . GLU A 1 79 ? 10.044 -9.997 -12.844 1.00 76.12 79 GLU A C 1
ATOM 583 O O . GLU A 1 79 ? 9.719 -10.545 -11.796 1.00 76.12 79 GLU A O 1
ATOM 588 N N . SER A 1 80 ? 11.320 -9.698 -13.106 1.00 76.7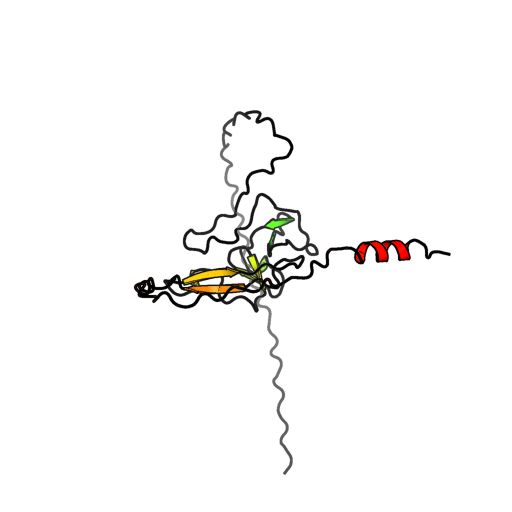5 80 SER A N 1
ATOM 589 C CA . SER A 1 80 ? 12.455 -9.957 -12.210 1.00 76.75 80 SER A CA 1
ATOM 590 C C . SER A 1 80 ? 12.820 -8.795 -11.274 1.00 76.75 80 SER A C 1
ATOM 592 O O . SER A 1 80 ? 13.624 -8.981 -10.361 1.00 76.75 80 SER A O 1
ATOM 594 N N . PHE A 1 81 ? 12.266 -7.599 -11.492 1.00 77.25 81 PHE A N 1
ATOM 595 C CA . PHE A 1 81 ? 12.561 -6.397 -10.715 1.00 77.25 81 PHE A CA 1
ATOM 596 C C . PHE A 1 81 ? 11.355 -5.993 -9.882 1.00 77.25 81 PHE A C 1
ATOM 598 O O . PHE A 1 81 ? 10.360 -5.465 -10.376 1.00 77.25 81 PHE A O 1
ATOM 605 N N . HIS A 1 82 ? 11.489 -6.213 -8.583 1.00 83.06 82 HIS A N 1
ATOM 606 C CA . HIS A 1 82 ? 10.465 -5.865 -7.624 1.00 83.06 82 HIS A CA 1
ATOM 607 C C . HIS A 1 82 ? 10.349 -4.356 -7.436 1.00 83.06 82 HIS A C 1
ATOM 609 O O . HIS A 1 82 ? 11.337 -3.643 -7.256 1.00 83.06 82 HIS A O 1
ATOM 615 N N . CYS A 1 83 ? 9.107 -3.896 -7.393 1.00 88.75 83 CYS A N 1
ATOM 616 C CA . CYS A 1 83 ? 8.767 -2.570 -6.930 1.00 88.75 83 CYS A CA 1
ATOM 617 C C . CYS A 1 83 ? 8.890 -2.558 -5.408 1.00 88.75 83 CYS A C 1
ATOM 619 O O . CYS A 1 83 ? 8.071 -3.154 -4.709 1.00 88.75 83 CYS A O 1
ATOM 621 N N . GLY A 1 84 ? 9.977 -1.971 -4.900 1.00 89.00 84 GLY A N 1
ATOM 622 C CA . GLY A 1 84 ? 10.213 -1.851 -3.461 1.00 89.00 84 GLY A CA 1
ATOM 623 C C . GLY A 1 84 ? 9.069 -1.136 -2.737 1.00 89.00 84 GLY A C 1
ATOM 624 O O . GLY A 1 84 ? 8.160 -0.602 -3.368 1.00 89.00 84 GLY A O 1
ATOM 625 N N . GLN A 1 85 ? 9.116 -1.121 -1.402 1.00 88.94 85 GLN A N 1
ATOM 626 C CA . GLN A 1 85 ? 8.009 -0.626 -0.563 1.00 88.94 85 GLN A CA 1
ATOM 627 C C . GLN A 1 85 ? 6.676 -1.336 -0.852 1.00 88.94 85 GLN A C 1
ATOM 629 O O . GLN A 1 85 ? 5.623 -0.711 -0.822 1.00 88.94 85 GLN A O 1
ATOM 634 N N . ALA A 1 86 ? 6.721 -2.634 -1.163 1.00 94.31 86 ALA A N 1
ATOM 635 C CA . ALA A 1 86 ? 5.542 -3.459 -1.410 1.00 94.31 86 ALA A CA 1
ATOM 636 C C . ALA A 1 86 ? 4.637 -2.973 -2.553 1.00 94.31 86 ALA A C 1
ATOM 638 O O . ALA A 1 86 ? 3.458 -3.302 -2.585 1.00 94.31 86 ALA A O 1
ATOM 639 N N . MET A 1 87 ? 5.159 -2.213 -3.509 1.00 94.88 87 MET A N 1
ATOM 640 C CA . MET A 1 87 ? 4.382 -1.789 -4.672 1.00 94.88 87 MET A CA 1
ATOM 641 C C . MET A 1 87 ? 4.162 -2.952 -5.659 1.00 94.88 87 MET A C 1
ATOM 643 O O . MET A 1 87 ? 4.900 -3.949 -5.661 1.00 94.88 87 MET A O 1
ATOM 647 N N . ALA A 1 88 ? 3.151 -2.813 -6.515 1.00 95.44 88 ALA A N 1
ATOM 648 C CA . ALA A 1 88 ? 2.913 -3.697 -7.651 1.00 95.44 88 ALA A CA 1
ATOM 649 C C . ALA A 1 88 ? 3.673 -3.213 -8.891 1.00 95.44 88 ALA A C 1
ATOM 651 O O . ALA A 1 88 ? 3.968 -2.023 -9.036 1.00 95.44 88 ALA A O 1
ATOM 652 N N . CYS A 1 89 ? 3.973 -4.142 -9.799 1.00 95.12 89 CYS A N 1
ATOM 653 C CA . CYS A 1 89 ? 4.463 -3.805 -11.129 1.00 95.12 89 CYS A CA 1
ATOM 654 C C . CYS A 1 89 ? 3.282 -3.788 -12.100 1.00 95.12 89 CYS A C 1
ATOM 656 O O . CYS A 1 89 ? 2.750 -4.842 -12.444 1.00 95.12 89 CYS A O 1
ATOM 658 N N . ASN A 1 90 ? 2.876 -2.605 -12.563 1.00 91.12 90 ASN A N 1
ATOM 659 C CA . ASN A 1 90 ? 1.833 -2.507 -13.575 1.00 91.12 90 ASN A CA 1
ATOM 660 C C . ASN A 1 90 ? 2.375 -3.055 -14.901 1.00 91.12 90 ASN A C 1
ATOM 662 O O . ASN A 1 90 ? 3.259 -2.456 -15.517 1.00 91.12 90 ASN A O 1
ATOM 666 N N . VAL A 1 91 ? 1.844 -4.194 -15.344 1.00 86.94 91 VAL A N 1
ATOM 667 C CA . VAL A 1 91 ? 2.333 -4.907 -16.535 1.00 86.94 91 VAL A CA 1
ATOM 668 C C . VAL A 1 91 ? 2.059 -4.131 -17.829 1.00 86.94 91 VAL A C 1
ATOM 670 O O . VAL A 1 91 ? 2.812 -4.269 -18.788 1.00 86.94 91 VAL A O 1
ATOM 673 N N . ALA A 1 92 ? 1.018 -3.294 -17.868 1.00 87.81 92 ALA A N 1
ATOM 674 C CA . ALA A 1 92 ? 0.680 -2.506 -19.052 1.00 87.81 92 ALA A CA 1
ATOM 675 C C . ALA A 1 92 ? 1.634 -1.317 -19.252 1.00 87.81 92 ALA A C 1
ATOM 677 O O . ALA A 1 92 ? 1.978 -0.983 -20.385 1.00 87.81 92 ALA A O 1
ATOM 678 N N . GLU A 1 93 ? 2.066 -0.686 -18.159 1.00 90.06 93 GLU A N 1
ATOM 679 C CA . GLU A 1 93 ? 2.920 0.508 -18.194 1.00 90.06 93 GLU A CA 1
ATOM 680 C C . GLU A 1 93 ? 4.397 0.217 -17.891 1.00 90.06 93 GLU A C 1
ATOM 682 O O . GLU A 1 93 ? 5.246 1.087 -18.096 1.00 90.06 93 GLU A O 1
ATOM 687 N N . HIS A 1 94 ? 4.708 -0.992 -17.410 1.00 92.69 94 HIS A N 1
ATOM 688 C CA . HIS A 1 94 ? 6.014 -1.392 -16.878 1.00 92.69 94 HIS A CA 1
ATOM 689 C C . HIS A 1 94 ? 6.536 -0.430 -15.803 1.00 92.69 94 HIS A C 1
ATOM 691 O O . HIS A 1 94 ? 7.719 -0.077 -15.779 1.00 92.69 94 HIS A O 1
ATOM 697 N N . ARG A 1 95 ? 5.647 0.022 -14.913 1.00 94.75 95 ARG A N 1
ATOM 698 C CA . ARG A 1 95 ? 5.954 0.977 -13.842 1.00 94.75 95 ARG A CA 1
ATOM 699 C C . ARG A 1 95 ? 5.488 0.477 -12.490 1.00 94.75 95 ARG A C 1
ATOM 701 O O . ARG A 1 95 ? 4.444 -0.161 -12.377 1.00 94.75 95 ARG A O 1
ATOM 708 N N . CYS A 1 96 ? 6.263 0.816 -11.467 1.00 95.50 96 CYS A N 1
ATOM 709 C CA . CYS A 1 96 ? 5.868 0.587 -10.090 1.00 95.50 96 CYS A CA 1
ATOM 710 C C . CYS A 1 96 ? 4.722 1.503 -9.681 1.00 95.50 96 CYS A C 1
ATOM 712 O O . CYS A 1 96 ? 4.737 2.699 -9.977 1.00 95.50 96 CYS A O 1
ATOM 714 N N . GLY A 1 97 ? 3.749 0.940 -8.978 1.00 95.88 97 GLY A N 1
ATOM 715 C CA . GLY A 1 97 ? 2.569 1.667 -8.550 1.00 95.88 97 GLY A CA 1
ATOM 716 C C . GLY A 1 97 ? 1.750 0.916 -7.503 1.00 95.88 97 GLY A 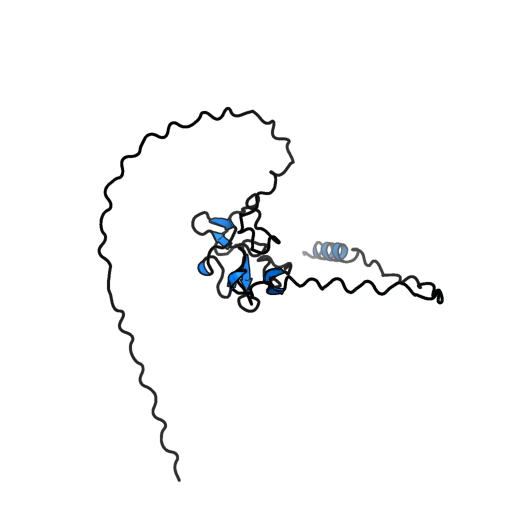C 1
ATOM 717 O O . GLY A 1 97 ? 2.203 -0.101 -6.968 1.00 95.88 97 GLY A O 1
ATOM 718 N N . PRO A 1 98 ? 0.559 1.440 -7.186 1.00 96.75 98 PRO A N 1
ATOM 719 C CA . PRO A 1 98 ? -0.380 0.767 -6.301 1.00 96.75 98 PRO A CA 1
ATOM 720 C C . PRO A 1 98 ? -0.865 -0.543 -6.934 1.00 96.75 98 PRO A C 1
ATOM 722 O O . PRO A 1 98 ? -0.950 -0.644 -8.158 1.00 96.75 98 PRO A O 1
ATOM 725 N N . CYS A 1 99 ? -1.192 -1.533 -6.107 1.00 96.69 99 CYS A N 1
ATOM 726 C CA . CYS A 1 99 ? -2.004 -2.665 -6.556 1.00 96.69 99 CYS A CA 1
ATOM 727 C C . CYS A 1 99 ? -3.491 -2.283 -6.535 1.00 96.69 99 CYS A C 1
ATOM 729 O O . CYS A 1 99 ? -3.922 -1.528 -5.662 1.00 96.69 99 CYS A O 1
ATOM 731 N N . GLU A 1 100 ? -4.279 -2.824 -7.461 1.00 95.06 100 GLU A N 1
ATOM 732 C CA . GLU A 1 100 ? -5.743 -2.715 -7.458 1.00 95.06 100 GLU A CA 1
ATOM 733 C C . GLU A 1 100 ? -6.392 -4.054 -7.090 1.00 95.06 100 GLU A C 1
ATOM 735 O O . GLU A 1 100 ? -7.439 -4.096 -6.440 1.00 95.06 100 GLU A O 1
ATOM 740 N N . VAL A 1 101 ? -5.758 -5.158 -7.490 1.00 95.62 101 VAL A N 1
ATOM 741 C CA . VAL A 1 101 ? -6.208 -6.530 -7.249 1.00 95.62 101 VAL A CA 1
ATOM 742 C C . VAL A 1 101 ? -5.037 -7.442 -6.882 1.00 95.62 101 VAL A C 1
ATOM 744 O O . VAL A 1 101 ? -3.884 -7.160 -7.194 1.00 95.62 101 VAL A O 1
ATOM 747 N N . ASP A 1 102 ? -5.326 -8.594 -6.272 1.00 96.75 102 ASP A N 1
ATOM 748 C CA . ASP A 1 102 ? -4.299 -9.589 -5.901 1.00 96.75 102 ASP A CA 1
ATOM 749 C C . ASP A 1 102 ? -3.466 -10.069 -7.088 1.00 96.75 102 ASP A C 1
ATOM 751 O O . ASP A 1 102 ? -2.291 -10.383 -6.941 1.00 96.75 102 ASP A O 1
ATOM 755 N N . ALA A 1 103 ? -4.066 -10.095 -8.280 1.00 94.44 103 ALA A N 1
ATOM 756 C CA . ALA A 1 103 ? -3.379 -10.495 -9.502 1.00 94.44 103 ALA A CA 1
ATOM 757 C C . ALA A 1 103 ? -2.270 -9.516 -9.933 1.00 94.44 103 ALA A C 1
ATOM 759 O O . ALA A 1 103 ? -1.424 -9.900 -10.737 1.00 94.44 103 ALA A O 1
ATOM 760 N N . ASP A 1 104 ? -2.254 -8.288 -9.401 1.00 94.44 104 ASP A N 1
ATOM 761 C CA . ASP A 1 104 ? -1.167 -7.326 -9.625 1.00 94.44 104 ASP A CA 1
ATOM 762 C C . ASP A 1 104 ? 0.067 -7.644 -8.762 1.00 94.44 104 ASP A C 1
ATOM 764 O O . ASP A 1 104 ? 1.162 -7.122 -8.997 1.00 94.44 104 ASP A O 1
ATOM 768 N N . CYS A 1 105 ? -0.111 -8.485 -7.740 1.00 95.06 105 CYS A N 1
ATOM 769 C CA . CYS A 1 105 ? 0.917 -8.876 -6.794 1.00 95.06 105 CYS A CA 1
ATOM 770 C C . CYS A 1 105 ? 1.578 -10.210 -7.173 1.00 95.06 105 CYS A C 1
ATOM 772 O O . CYS A 1 105 ? 1.127 -10.958 -8.041 1.00 95.06 105 CYS A O 1
ATOM 774 N N . GLY A 1 106 ? 2.711 -10.501 -6.529 1.00 92.25 106 GLY A N 1
ATOM 775 C CA . GLY A 1 106 ? 3.406 -11.770 -6.699 1.00 92.25 106 GLY A CA 1
ATOM 776 C C . GLY A 1 106 ? 2.615 -12.927 -6.090 1.00 92.25 106 GLY A C 1
ATOM 777 O O . GLY A 1 106 ? 1.704 -12.745 -5.288 1.00 92.25 106 GLY A O 1
ATOM 778 N N . SER A 1 107 ? 2.977 -14.157 -6.450 1.00 93.19 107 SER A N 1
ATOM 779 C CA . SER A 1 107 ? 2.341 -15.340 -5.864 1.00 93.19 107 SER A CA 1
ATOM 780 C C . SER A 1 107 ? 2.514 -15.382 -4.339 1.00 93.19 107 SER A C 1
ATOM 782 O O . SER A 1 107 ? 3.634 -15.262 -3.845 1.00 93.19 107 SER A O 1
ATOM 784 N N . GLY A 1 108 ? 1.416 -15.616 -3.613 1.00 96.06 108 GLY A N 1
ATOM 785 C CA . GLY A 1 108 ? 1.390 -15.635 -2.143 1.00 96.06 108 GLY A CA 1
ATOM 786 C C . GLY A 1 108 ? 1.293 -14.249 -1.500 1.00 96.06 108 GLY A C 1
ATOM 787 O O . GLY A 1 108 ? 1.586 -14.104 -0.311 1.00 96.06 108 GLY A O 1
ATOM 788 N N . GLU A 1 109 ? 0.930 -13.235 -2.283 1.00 97.38 109 GLU A N 1
ATOM 789 C CA . GLU A 1 109 ? 0.675 -11.878 -1.821 1.00 97.38 109 GLU A CA 1
ATOM 790 C C . GLU A 1 109 ? -0.763 -11.464 -2.136 1.00 97.38 109 GLU A C 1
ATOM 792 O O .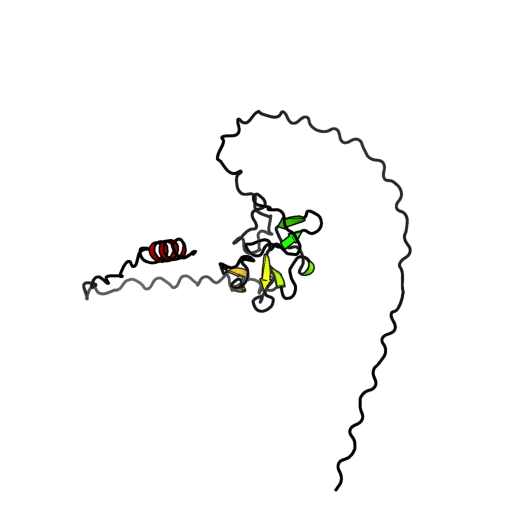 GLU A 1 109 ? -1.326 -11.834 -3.168 1.00 97.38 109 GLU A O 1
ATOM 797 N N . ALA A 1 110 ? -1.303 -10.613 -1.274 1.00 97.94 110 ALA A N 1
ATOM 798 C CA . ALA A 1 110 ? -2.592 -9.972 -1.421 1.00 97.94 110 ALA A CA 1
ATOM 799 C C . ALA A 1 110 ? -2.414 -8.464 -1.573 1.00 97.94 110 ALA A C 1
ATOM 801 O O . ALA A 1 110 ? -1.548 -7.846 -0.944 1.00 97.94 110 ALA A O 1
ATOM 802 N N . CYS A 1 111 ? -3.290 -7.869 -2.374 1.00 97.88 111 CYS A N 1
ATOM 803 C CA . CYS A 1 111 ? -3.427 -6.435 -2.461 1.00 97.88 111 CYS A CA 1
ATOM 804 C C . CYS A 1 111 ? -4.201 -5.909 -1.247 1.00 97.88 111 CYS A C 1
ATOM 806 O O . CYS A 1 111 ? -5.365 -6.256 -1.022 1.00 97.88 111 CYS A O 1
ATOM 808 N N . VAL A 1 112 ? -3.531 -5.078 -0.450 1.00 97.88 112 VAL A N 1
ATOM 809 C CA . VAL A 1 112 ? -4.057 -4.484 0.777 1.00 97.88 112 VAL A CA 1
ATOM 810 C C . VAL A 1 112 ? -3.685 -3.015 0.824 1.00 97.88 112 VAL A C 1
ATOM 812 O O . VAL A 1 112 ? -2.503 -2.677 0.865 1.00 97.88 112 VAL A O 1
ATOM 815 N N . LEU A 1 113 ? -4.694 -2.140 0.859 1.00 96.88 113 LEU A N 1
ATOM 816 C CA . LEU A 1 113 ? -4.500 -0.688 0.916 1.00 96.88 113 LEU A CA 1
ATOM 817 C C . LEU A 1 113 ? -3.427 -0.213 -0.080 1.00 96.88 113 LEU A C 1
ATOM 819 O O . LEU A 1 113 ? -2.486 0.481 0.304 1.00 96.88 113 LEU A O 1
ATOM 823 N N . ASP A 1 114 ? -3.542 -0.624 -1.343 1.00 97.31 114 ASP A N 1
ATOM 824 C CA . ASP A 1 114 ? -2.621 -0.291 -2.440 1.00 97.31 114 ASP A CA 1
ATOM 825 C C . ASP A 1 114 ? -1.218 -0.947 -2.378 1.00 97.31 114 ASP A C 1
ATOM 827 O O . ASP A 1 114 ? -0.360 -0.611 -3.195 1.00 97.31 114 ASP A O 1
ATOM 831 N N . HIS A 1 115 ? -0.961 -1.876 -1.445 1.00 97.12 115 HIS A N 1
ATOM 832 C CA . HIS A 1 115 ? 0.330 -2.563 -1.272 1.00 97.12 115 HIS A CA 1
ATOM 833 C C . HIS A 1 115 ? 0.198 -4.088 -1.382 1.00 97.12 115 HIS A C 1
ATOM 835 O O . HIS A 1 115 ? -0.762 -4.684 -0.903 1.00 97.12 115 HIS A O 1
ATOM 841 N N . CYS A 1 116 ? 1.210 -4.735 -1.952 1.00 96.88 116 CYS A N 1
ATOM 842 C CA . CYS A 1 116 ? 1.346 -6.185 -2.032 1.00 96.88 116 CYS A CA 1
ATOM 843 C C . CYS A 1 116 ? 1.973 -6.754 -0.755 1.00 96.88 116 CYS A C 1
ATOM 845 O O . CYS A 1 116 ? 3.194 -6.723 -0.563 1.00 96.88 116 CYS A O 1
ATOM 847 N N . VAL A 1 117 ? 1.133 -7.301 0.115 1.00 97.00 117 VAL A N 1
ATOM 848 C CA . VAL A 1 117 ? 1.514 -7.862 1.417 1.00 97.00 117 VAL A CA 1
ATOM 849 C C . VAL A 1 117 ? 1.473 -9.383 1.343 1.00 97.00 117 VAL A C 1
ATOM 851 O O . VAL A 1 117 ? 0.601 -9.936 0.686 1.00 97.00 117 VAL A O 1
ATOM 854 N N . LEU A 1 118 ? 2.389 -10.076 2.023 1.00 97.12 118 LEU A N 1
ATOM 855 C CA . LEU A 1 118 ? 2.349 -11.541 2.114 1.00 97.12 118 LEU A CA 1
ATOM 856 C C . LEU A 1 118 ? 1.012 -12.010 2.697 1.00 97.12 118 LEU A C 1
ATOM 858 O O . LEU A 1 118 ? 0.637 -11.545 3.772 1.00 97.12 118 LEU A O 1
ATOM 862 N N . ASP A 1 119 ? 0.349 -12.976 2.059 1.00 98.00 119 ASP A N 1
ATOM 863 C CA . ASP A 1 119 ? -0.972 -13.480 2.472 1.00 98.00 119 ASP A CA 1
ATOM 864 C C . ASP A 1 119 ? -1.007 -13.908 3.946 1.00 98.00 119 ASP A C 1
ATOM 866 O O . ASP A 1 119 ? -1.974 -13.655 4.662 1.00 98.00 119 ASP A O 1
ATOM 870 N N . SER A 1 120 ? 0.083 -14.503 4.442 1.00 97.62 120 SER A N 1
ATOM 871 C CA . SER A 1 120 ? 0.216 -14.930 5.842 1.00 97.62 120 SER A CA 1
ATOM 872 C C . SER A 1 120 ? 0.175 -13.782 6.858 1.00 97.62 120 SER A C 1
ATOM 874 O O . SER A 1 120 ? 0.021 -14.028 8.052 1.00 97.62 120 SER A O 1
ATOM 876 N N . ASN A 1 121 ? 0.344 -12.543 6.398 1.00 97.75 121 ASN A N 1
ATOM 877 C CA . ASN A 1 121 ? 0.394 -11.330 7.206 1.00 97.75 121 ASN A CA 1
ATOM 878 C C . ASN A 1 121 ? -0.859 -10.448 7.030 1.00 97.75 121 ASN A C 1
ATOM 880 O O . ASN A 1 121 ? -0.886 -9.321 7.538 1.00 97.75 121 ASN A O 1
ATOM 884 N N . VAL A 1 122 ? -1.881 -10.931 6.316 1.00 98.38 122 VAL A N 1
ATOM 885 C CA . VAL A 1 122 ? -3.096 -10.175 5.987 1.00 98.38 122 VAL A CA 1
ATOM 886 C C . VAL A 1 122 ? -4.278 -10.664 6.817 1.00 98.38 122 VAL A C 1
ATOM 888 O O . VAL A 1 122 ? -4.737 -11.791 6.665 1.00 98.38 122 VAL A O 1
ATOM 891 N N . SER A 1 123 ? -4.801 -9.793 7.683 1.00 98.19 123 SER A N 1
ATOM 892 C CA . SER A 1 123 ? -6.058 -10.026 8.418 1.00 98.19 123 SER A CA 1
ATOM 893 C C . SER A 1 123 ? -7.229 -9.189 7.885 1.00 98.19 123 SER A C 1
ATOM 895 O O . SER A 1 123 ? -8.375 -9.474 8.214 1.00 98.19 123 SER A O 1
ATOM 897 N N . CYS A 1 124 ? -6.949 -8.154 7.090 1.00 98.38 124 CYS A N 1
ATOM 898 C CA . CYS A 1 124 ? -7.917 -7.276 6.429 1.00 98.38 124 CYS A CA 1
ATOM 899 C C . CYS A 1 124 ? -7.288 -6.697 5.155 1.00 98.38 124 CYS A C 1
ATOM 901 O O . CYS A 1 124 ? -6.064 -6.598 5.071 1.00 98.38 124 CYS A O 1
ATOM 903 N N . ARG A 1 125 ? -8.106 -6.300 4.181 1.00 97.88 125 ARG A N 1
ATOM 904 C CA . ARG A 1 125 ? -7.689 -5.664 2.918 1.00 97.88 125 ARG A CA 1
ATOM 905 C C . ARG A 1 125 ? -8.165 -4.218 2.834 1.00 97.88 125 ARG A C 1
ATOM 907 O O . ARG A 1 125 ? -7.445 -3.353 2.339 1.00 97.88 125 ARG A O 1
ATOM 914 N N . HIS A 1 126 ? -9.361 -3.979 3.361 1.00 97.06 126 HIS A N 1
ATOM 915 C CA . HIS A 1 126 ? -10.047 -2.692 3.394 1.00 97.06 126 HIS A CA 1
ATOM 916 C C . HIS A 1 126 ? -10.725 -2.491 4.750 1.00 97.06 126 HIS A C 1
ATOM 918 O O . HIS A 1 126 ? -10.933 -3.449 5.500 1.00 97.06 126 HIS A O 1
ATOM 924 N N . ARG A 1 127 ? -11.140 -1.259 5.061 1.00 95.94 127 ARG A N 1
ATOM 925 C CA . ARG A 1 127 ? -11.938 -0.954 6.259 1.00 95.94 127 ARG A CA 1
ATOM 926 C C . ARG A 1 127 ? -13.166 -1.857 6.375 1.00 95.94 127 ARG A C 1
ATOM 928 O O . ARG A 1 127 ? -13.518 -2.246 7.482 1.00 95.94 127 ARG A O 1
ATOM 935 N N . ALA A 1 128 ? -13.806 -2.189 5.255 1.00 96.25 128 ALA A N 1
ATOM 936 C CA . ALA A 1 128 ? -15.017 -3.011 5.227 1.00 96.25 128 ALA A CA 1
ATOM 937 C C . ALA A 1 128 ? -14.818 -4.445 5.756 1.00 96.25 128 ALA A C 1
ATOM 939 O O . ALA A 1 128 ? -15.794 -5.080 6.146 1.00 96.25 128 ALA A O 1
ATOM 940 N N . ASP A 1 129 ? -13.578 -4.942 5.799 1.00 97.50 129 ASP A N 1
ATOM 941 C CA . ASP A 1 129 ? -13.264 -6.247 6.395 1.00 97.50 129 ASP A CA 1
ATOM 942 C C . ASP A 1 129 ? -13.203 -6.184 7.930 1.00 97.50 129 ASP A C 1
ATOM 944 O O . ASP A 1 129 ? -13.151 -7.212 8.608 1.00 97.50 129 ASP A O 1
ATOM 948 N N . CYS A 1 130 ? -13.192 -4.973 8.485 1.00 97.06 130 CYS A N 1
ATOM 949 C CA . CYS A 1 130 ? -13.154 -4.703 9.909 1.00 97.06 130 CYS A CA 1
ATOM 950 C C . CYS A 1 130 ? -14.547 -4.326 10.446 1.00 97.06 130 CYS A C 1
ATOM 952 O O . CYS A 1 130 ? -15.478 -4.034 9.697 1.00 97.06 130 CYS A O 1
ATOM 954 N N . GLY A 1 131 ? -14.706 -4.340 11.775 1.00 94.19 131 GLY A N 1
ATOM 955 C CA . GLY A 1 131 ? -15.939 -3.876 12.429 1.00 94.19 131 GLY A CA 1
ATOM 956 C C . GLY A 1 131 ? -16.213 -2.381 12.202 1.00 94.19 131 GLY A C 1
ATOM 957 O O . GLY A 1 131 ? -15.321 -1.641 11.793 1.00 94.19 131 GLY A O 1
ATOM 958 N N . GLU A 1 132 ? -17.434 -1.921 12.510 1.00 88.38 132 GLU A N 1
ATOM 959 C CA . GLU A 1 132 ? -17.915 -0.561 12.175 1.00 88.38 132 GLU A CA 1
ATOM 960 C C . GLU A 1 132 ? -17.003 0.581 12.681 1.00 88.38 132 GLU A C 1
ATOM 962 O O . GLU A 1 132 ? -16.853 1.599 11.994 1.00 88.38 132 GLU A O 1
ATOM 967 N N . ASP A 1 133 ? -16.314 0.356 13.806 1.00 89.94 133 ASP A N 1
ATOM 968 C CA . ASP A 1 133 ? -15.395 1.295 14.468 1.00 89.94 133 ASP A CA 1
ATOM 969 C C . ASP A 1 133 ? -13.913 0.890 14.366 1.00 89.94 133 ASP A C 1
ATOM 971 O O . ASP A 1 133 ? -13.092 1.267 15.206 1.00 89.94 133 ASP A O 1
ATOM 975 N N . ALA A 1 134 ? -13.544 0.091 13.367 1.00 95.62 134 ALA A N 1
ATOM 976 C CA . ALA A 1 134 ? -12.165 -0.321 13.139 1.00 95.62 134 ALA A CA 1
ATOM 977 C C . ALA A 1 134 ? -11.675 0.087 11.746 1.00 95.62 134 ALA A C 1
ATOM 979 O O . ALA A 1 134 ? -12.443 0.189 10.791 1.00 95.62 134 ALA A O 1
ATOM 980 N N . LEU A 1 135 ? -10.371 0.329 11.643 1.00 96.06 135 LEU A N 1
ATOM 981 C CA . LEU A 1 135 ? -9.676 0.592 10.390 1.00 96.06 135 LEU A CA 1
ATOM 982 C C . LEU A 1 135 ? -8.810 -0.606 10.034 1.00 96.06 135 LEU A C 1
ATOM 984 O O . LEU A 1 135 ? -8.169 -1.187 10.911 1.00 96.06 135 LEU A O 1
ATOM 988 N N . CYS A 1 136 ? -8.740 -0.938 8.748 1.00 97.50 136 CYS A N 1
ATOM 989 C CA . CYS A 1 136 ? -7.671 -1.801 8.280 1.00 97.50 136 CYS A CA 1
ATOM 990 C C . CYS A 1 136 ? -6.390 -0.974 8.241 1.00 97.50 136 CYS A C 1
ATOM 992 O O . CYS A 1 136 ? -6.317 0.023 7.527 1.00 97.50 136 CYS A O 1
ATOM 994 N N . VAL A 1 137 ? -5.408 -1.343 9.055 1.00 96.94 137 VAL A N 1
ATOM 995 C CA . VAL A 1 137 ? -4.143 -0.623 9.193 1.00 96.94 137 VAL A CA 1
ATOM 996 C C . VAL A 1 137 ? -3.030 -1.478 8.631 1.00 96.94 137 VAL A C 1
ATOM 998 O O . VAL A 1 137 ? -2.954 -2.675 8.906 1.00 96.94 137 VAL A O 1
ATOM 1001 N N . LEU A 1 138 ? -2.143 -0.843 7.873 1.00 96.00 138 LEU A N 1
ATOM 1002 C CA . LEU A 1 138 ? -0.932 -1.459 7.359 1.00 96.00 138 LEU A CA 1
ATOM 1003 C C . LEU A 1 138 ? 0.262 -0.954 8.170 1.00 96.00 138 LEU A C 1
ATOM 1005 O O . LEU A 1 138 ? 0.416 0.237 8.423 1.00 96.00 138 LEU A O 1
ATOM 1009 N N . SER A 1 139 ? 1.114 -1.861 8.625 1.00 94.62 139 SER A N 1
ATOM 1010 C CA . SER A 1 139 ? 2.288 -1.505 9.422 1.00 94.62 139 SER A CA 1
ATOM 1011 C C . SER A 1 139 ? 3.485 -2.367 9.055 1.00 94.62 139 SER A C 1
ATOM 1013 O O . SER A 1 139 ? 3.329 -3.386 8.384 1.00 94.62 139 SER A O 1
ATOM 1015 N N . GLY A 1 140 ? 4.655 -1.974 9.551 1.00 90.75 140 GLY A N 1
ATOM 1016 C CA . GLY A 1 140 ? 5.926 -2.634 9.281 1.00 90.75 140 GLY A CA 1
ATOM 1017 C C . GLY A 1 140 ? 6.704 -1.904 8.193 1.00 90.75 140 GLY A C 1
ATOM 1018 O O . GLY A 1 140 ? 6.132 -1.400 7.232 1.00 90.75 140 GLY A O 1
ATOM 1019 N N . LEU A 1 141 ? 8.020 -1.831 8.362 1.00 79.06 141 LEU A N 1
ATOM 1020 C CA . LEU A 1 141 ? 8.947 -1.471 7.297 1.00 79.06 141 LEU A CA 1
ATOM 1021 C C . LEU A 1 141 ? 9.863 -2.666 7.105 1.00 79.06 141 LEU A C 1
ATOM 1023 O O . LEU A 1 141 ? 10.480 -3.118 8.062 1.00 79.06 141 LEU A O 1
ATOM 1027 N N . SER A 1 142 ? 9.980 -3.161 5.879 1.00 83.00 142 SER A N 1
ATOM 1028 C CA . SER A 1 142 ? 10.960 -4.197 5.579 1.00 83.00 142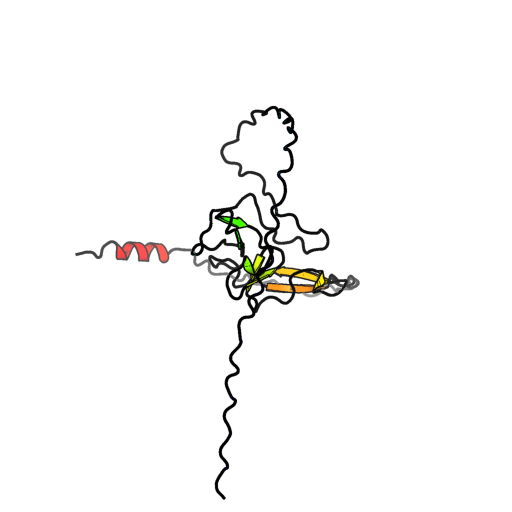 SER A CA 1
ATOM 1029 C C . SER A 1 142 ? 12.173 -3.592 4.885 1.00 83.00 142 SER A C 1
ATOM 1031 O O . SER A 1 142 ? 12.034 -2.800 3.956 1.00 83.00 142 SER A O 1
ATOM 1033 N N . ALA A 1 143 ? 13.367 -4.018 5.299 1.00 83.19 143 ALA A N 1
ATOM 1034 C CA . ALA A 1 143 ? 14.625 -3.659 4.643 1.00 83.19 143 ALA A CA 1
ATOM 1035 C C . ALA A 1 143 ? 14.885 -4.453 3.344 1.00 83.19 143 ALA A C 1
ATOM 1037 O O . ALA A 1 143 ? 15.858 -4.185 2.641 1.00 83.19 143 ALA A O 1
ATOM 1038 N N . GLY A 1 144 ? 14.054 -5.455 3.033 1.00 85.56 144 GLY A N 1
ATOM 1039 C CA . GLY A 1 144 ? 14.203 -6.265 1.824 1.00 85.56 144 GLY A CA 1
ATOM 1040 C C . GLY A 1 144 ? 13.915 -5.471 0.547 1.00 85.56 144 GLY A C 1
ATOM 1041 O O . GLY A 1 144 ? 13.146 -4.517 0.565 1.00 85.56 144 GLY A O 1
ATOM 1042 N N . ILE A 1 145 ? 14.465 -5.919 -0.588 1.00 86.88 145 ILE A N 1
ATOM 1043 C CA . ILE A 1 145 ? 14.294 -5.257 -1.899 1.00 86.88 145 ILE A CA 1
ATOM 1044 C C . ILE A 1 145 ? 12.811 -5.114 -2.270 1.00 86.88 145 ILE A C 1
ATOM 1046 O O . ILE A 1 145 ? 12.407 -4.074 -2.782 1.00 86.88 145 ILE A O 1
ATOM 1050 N N . ARG A 1 146 ? 11.983 -6.130 -1.974 1.00 89.75 146 ARG A N 1
ATOM 1051 C CA . ARG A 1 146 ? 10.526 -6.042 -2.171 1.00 89.75 146 ARG A CA 1
ATOM 1052 C C . ARG A 1 146 ? 9.847 -5.119 -1.159 1.00 89.75 146 ARG A C 1
ATOM 1054 O O . ARG A 1 146 ? 8.828 -4.517 -1.468 1.00 89.75 146 ARG A O 1
ATOM 1061 N N . GLY A 1 147 ? 10.406 -4.987 0.039 1.00 89.94 147 GLY A N 1
ATOM 1062 C CA . GLY A 1 147 ? 9.888 -4.102 1.075 1.00 89.94 147 GLY A CA 1
ATOM 1063 C C . GLY A 1 147 ? 8.645 -4.605 1.812 1.00 89.94 147 GLY A C 1
ATOM 1064 O O . GLY A 1 147 ? 8.095 -3.826 2.575 1.00 89.94 147 GLY A O 1
ATOM 1065 N N . ASN A 1 148 ? 8.227 -5.872 1.659 1.00 93.31 148 ASN A N 1
ATOM 1066 C CA . ASN A 1 148 ? 6.979 -6.387 2.248 1.00 93.31 148 ASN A CA 1
ATOM 1067 C C . ASN A 1 148 ? 7.125 -7.518 3.285 1.00 93.31 148 ASN A C 1
ATOM 1069 O O . ASN A 1 148 ? 6.123 -7.923 3.869 1.00 93.31 148 ASN A O 1
ATOM 1073 N N . ALA A 1 149 ? 8.334 -8.023 3.557 1.00 93.25 149 ALA A N 1
ATOM 1074 C CA . ALA A 1 149 ? 8.516 -9.218 4.397 1.00 93.25 149 ALA A CA 1
ATOM 1075 C C . ALA A 1 149 ? 7.971 -9.059 5.832 1.00 93.25 149 ALA A C 1
ATOM 1077 O O . ALA A 1 149 ? 7.439 -10.004 6.411 1.00 93.25 149 ALA A O 1
ATOM 1078 N N . GLU A 1 150 ? 8.077 -7.854 6.394 1.00 94.12 150 GLU A N 1
ATOM 1079 C CA . GLU A 1 150 ? 7.578 -7.529 7.737 1.00 94.12 150 GLU A CA 1
ATOM 1080 C C . GLU A 1 150 ? 6.269 -6.735 7.714 1.00 94.12 150 GLU A C 1
ATOM 1082 O O . GLU A 1 150 ? 5.750 -6.381 8.773 1.00 94.12 150 GLU A O 1
ATOM 1087 N N . MET A 1 151 ? 5.725 -6.454 6.525 1.00 96.12 151 MET A N 1
ATOM 1088 C CA . MET A 1 151 ? 4.476 -5.714 6.407 1.00 96.12 151 MET A CA 1
ATOM 1089 C C . MET A 1 151 ? 3.301 -6.585 6.833 1.00 96.12 151 MET A C 1
ATOM 1091 O O . MET A 1 151 ? 3.243 -7.774 6.512 1.00 96.12 151 MET A O 1
ATOM 1095 N N . ARG A 1 152 ? 2.377 -5.986 7.584 1.00 97.44 152 ARG A N 1
ATOM 1096 C CA . ARG A 1 152 ? 1.199 -6.654 8.142 1.00 97.44 152 ARG A CA 1
ATOM 1097 C C . ARG A 1 152 ? -0.015 -5.760 8.047 1.00 97.44 152 ARG A C 1
ATOM 1099 O O . ARG A 1 152 ? 0.085 -4.573 8.361 1.00 97.44 152 ARG A O 1
ATOM 1106 N N . ALA A 1 153 ? -1.144 -6.364 7.704 1.00 98.06 153 ALA A N 1
ATOM 1107 C CA . ALA A 1 153 ? -2.438 -5.708 7.696 1.00 98.06 153 ALA A CA 1
ATOM 1108 C C . ALA A 1 153 ? -3.348 -6.300 8.771 1.00 98.06 153 ALA A C 1
ATOM 1110 O O . ALA A 1 153 ? -3.540 -7.517 8.829 1.00 98.06 153 ALA A O 1
ATOM 1111 N N . TYR A 1 154 ? -3.899 -5.451 9.632 1.00 97.94 154 TYR A N 1
ATOM 1112 C CA . TYR A 1 154 ? -4.782 -5.872 10.716 1.00 97.94 154 TYR A CA 1
ATOM 1113 C C . TYR A 1 154 ? -5.832 -4.816 11.035 1.00 97.94 154 TYR A C 1
ATOM 1115 O O . TYR A 1 154 ? -5.633 -3.622 10.816 1.00 97.94 154 TYR A O 1
ATOM 1123 N N . CYS A 1 155 ? -6.960 -5.271 11.576 1.00 97.62 155 CYS A N 1
ATOM 1124 C CA . CYS A 1 155 ? -8.002 -4.379 12.054 1.00 97.62 155 CYS A CA 1
ATOM 1125 C C . CYS A 1 155 ? -7.571 -3.731 13.370 1.00 97.62 155 CYS A C 1
ATOM 1127 O O . CYS A 1 155 ? -7.331 -4.421 14.362 1.00 97.62 155 CYS A O 1
ATOM 1129 N N . GLN A 1 156 ? -7.501 -2.404 13.382 1.00 95.81 156 GLN A N 1
ATOM 1130 C CA . GLN A 1 156 ? -7.257 -1.607 14.574 1.00 95.81 156 GLN A CA 1
ATOM 1131 C C . GLN A 1 156 ? -8.539 -0.874 14.964 1.00 95.81 156 GLN A C 1
ATOM 1133 O O . GLN A 1 156 ? -9.066 -0.077 14.187 1.00 95.81 156 GLN A O 1
ATOM 1138 N N . SER A 1 157 ? -9.040 -1.130 16.171 1.00 92.94 157 SER A N 1
ATOM 1139 C CA . SER A 1 157 ? -10.171 -0.386 16.727 1.00 92.94 157 SER A CA 1
ATOM 1140 C C . SER A 1 157 ? -9.797 1.084 16.922 1.00 92.94 157 SER A C 1
ATOM 1142 O O . SER A 1 157 ? -8.739 1.388 17.474 1.00 92.94 157 SER A O 1
ATOM 1144 N N . ASN A 1 158 ? -10.689 1.999 16.539 1.00 80.62 158 ASN A N 1
ATOM 1145 C CA . ASN A 1 158 ? -10.533 3.438 16.775 1.00 80.62 158 ASN A CA 1
ATOM 1146 C C . ASN A 1 158 ? -10.780 3.843 18.236 1.00 80.62 158 ASN A C 1
ATOM 1148 O O . ASN A 1 158 ? -10.708 5.025 18.570 1.00 80.62 158 ASN A O 1
ATOM 1152 N N . THR A 1 159 ? -11.028 2.877 19.121 1.00 74.94 159 THR A N 1
ATOM 1153 C CA . THR A 1 159 ? -11.026 3.038 20.575 1.00 74.94 159 THR A CA 1
ATOM 1154 C C . THR A 1 159 ? -9.593 3.266 21.082 1.00 74.94 159 THR A C 1
ATOM 1156 O O . THR A 1 159 ? -9.070 2.516 21.902 1.00 74.94 159 THR A O 1
ATOM 1159 N N . LEU A 1 160 ? -8.929 4.327 20.604 1.00 58.06 160 LEU A N 1
ATOM 1160 C CA . LEU A 1 160 ? -7.946 5.016 21.436 1.00 58.06 160 LEU A CA 1
ATOM 1161 C C . LEU A 1 160 ? -8.697 5.374 22.710 1.00 58.06 160 LEU A C 1
ATOM 1163 O O . LEU A 1 160 ? -9.745 6.010 22.615 1.00 58.06 160 LEU A O 1
ATOM 1167 N N . GLY A 1 161 ? -8.224 4.839 23.837 1.00 51.00 161 GLY A N 1
ATOM 1168 C CA . GLY A 1 161 ? -8.992 4.694 25.067 1.00 51.00 161 GLY A CA 1
ATOM 1169 C C . GLY A 1 161 ? -9.918 5.867 25.354 1.00 51.00 161 GLY A C 1
ATOM 1170 O O . GLY A 1 161 ? -9.564 7.027 25.132 1.00 51.00 161 GLY A O 1
ATOM 1171 N N . THR A 1 162 ? -11.091 5.567 25.923 1.00 49.81 162 THR A N 1
ATOM 1172 C CA . THR A 1 162 ? -11.725 6.527 26.836 1.00 49.81 162 THR A CA 1
ATOM 1173 C C . THR A 1 162 ? -10.594 7.189 27.607 1.00 49.81 162 THR A C 1
ATOM 1175 O O . THR A 1 162 ? -9.797 6.415 28.147 1.00 49.81 162 THR A O 1
ATOM 1178 N N . PRO A 1 163 ? -10.436 8.529 27.562 1.00 51.56 163 PRO A N 1
ATOM 1179 C CA . PRO A 1 163 ? -9.353 9.190 28.268 1.00 51.56 163 PRO A CA 1
ATOM 1180 C C . PRO A 1 163 ? -9.379 8.603 29.665 1.00 51.56 163 PRO A C 1
ATOM 1182 O O . PRO A 1 163 ? -10.384 8.752 30.359 1.00 51.56 163 PRO A O 1
ATOM 1185 N N . GLU A 1 164 ? -8.365 7.801 29.993 1.00 48.94 164 GLU A N 1
ATOM 1186 C CA . GLU A 1 164 ? -8.220 7.300 31.343 1.00 48.94 164 GLU A CA 1
ATOM 1187 C C . GLU A 1 164 ? -8.162 8.582 32.147 1.00 48.94 164 GLU A C 1
ATOM 1189 O O . GLU A 1 164 ? -7.301 9.429 31.887 1.00 48.94 164 GLU A O 1
ATOM 1194 N N . GLU A 1 165 ? -9.217 8.805 32.930 1.00 48.72 165 GLU A N 1
ATOM 1195 C CA . GLU A 1 165 ? -9.404 9.997 33.732 1.00 48.72 165 GLU A CA 1
ATOM 1196 C C . GLU A 1 165 ? -8.077 10.192 34.438 1.00 48.72 165 GLU A C 1
ATO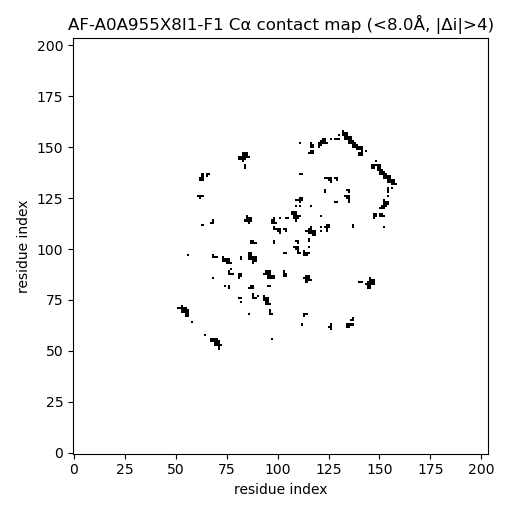M 1198 O O . GLU A 1 165 ? -7.677 9.318 35.210 1.00 48.72 165 GLU A O 1
ATOM 1203 N N . ALA A 1 166 ? -7.328 11.218 34.005 1.00 48.66 166 ALA A N 1
ATOM 1204 C CA . ALA A 1 166 ? -5.923 11.346 34.350 1.00 48.66 166 ALA A CA 1
ATOM 1205 C C . ALA A 1 166 ? -5.840 11.140 35.859 1.00 48.66 166 ALA A C 1
ATOM 1207 O O . ALA A 1 166 ? -6.554 11.873 36.553 1.00 48.66 166 ALA A O 1
ATOM 1208 N N . PRO A 1 167 ? -5.094 10.134 36.363 1.00 52.03 167 PRO A N 1
ATOM 1209 C CA . PRO A 1 167 ? -5.070 9.849 37.785 1.00 52.03 167 PRO A CA 1
ATOM 1210 C C . PRO A 1 167 ? -4.766 11.171 38.466 1.00 52.03 167 PRO A C 1
ATOM 1212 O O . PRO A 1 167 ? -3.719 11.772 38.209 1.00 52.03 167 PRO A O 1
ATOM 1215 N N . THR A 1 168 ? -5.750 11.688 39.208 1.00 52.34 168 THR A N 1
ATOM 1216 C CA . THR A 1 168 ? -5.641 12.974 39.884 1.00 52.34 168 THR A CA 1
ATOM 1217 C C . THR A 1 168 ? -4.336 12.922 40.642 1.00 52.34 168 THR A C 1
ATOM 1219 O O . THR A 1 168 ? -4.135 12.009 41.443 1.00 52.34 168 THR A O 1
ATOM 1222 N N . ALA A 1 169 ? -3.425 13.822 40.285 1.00 53.44 169 ALA A N 1
ATOM 1223 C CA . ALA A 1 169 ? -2.068 13.848 40.783 1.00 53.44 169 ALA A CA 1
ATOM 1224 C C . ALA A 1 169 ? -2.073 14.141 42.290 1.00 53.44 169 ALA A C 1
ATOM 1226 O O . ALA A 1 169 ? -1.829 15.260 42.720 1.00 53.44 169 ALA A O 1
ATOM 1227 N N . GLU A 1 170 ? -2.330 13.115 43.089 1.00 53.16 170 GLU A N 1
ATOM 1228 C CA . GLU A 1 170 ? -1.864 12.991 44.460 1.00 53.16 170 GLU A CA 1
ATOM 1229 C C . GLU A 1 170 ? -0.647 12.061 44.424 1.00 53.16 170 GLU A C 1
ATOM 1231 O O . GLU A 1 170 ? -0.651 10.954 44.954 1.00 53.16 170 GLU A O 1
ATOM 1236 N N . HIS A 1 171 ? 0.396 12.481 43.698 1.00 50.00 171 HIS A N 1
ATOM 1237 C CA . HIS A 1 171 ? 1.715 11.872 43.824 1.00 50.00 171 HIS A CA 1
ATOM 1238 C C . HIS A 1 171 ? 2.518 12.671 44.841 1.00 50.00 171 HIS A C 1
ATOM 1240 O O . HIS A 1 171 ? 3.087 13.730 44.565 1.00 50.00 171 HIS A O 1
ATOM 1246 N N . ASP A 1 172 ? 2.482 12.115 46.046 1.00 49.12 172 ASP A N 1
ATOM 1247 C CA . ASP A 1 172 ? 3.377 12.367 47.155 1.00 49.12 172 ASP A CA 1
ATOM 1248 C C . ASP A 1 172 ? 4.832 12.428 46.666 1.00 49.12 172 ASP A C 1
ATOM 1250 O O . ASP A 1 172 ? 5.348 11.548 45.970 1.00 49.12 172 ASP A O 1
ATOM 1254 N N . SER A 1 173 ? 5.478 13.538 46.997 1.00 54.38 173 SER A N 1
ATOM 1255 C CA . SER A 1 173 ? 6.853 13.832 46.628 1.00 54.38 173 SER A CA 1
ATOM 1256 C C . SER A 1 173 ? 7.783 13.094 47.579 1.00 54.38 173 SER A C 1
ATOM 1258 O O . SER A 1 173 ? 8.167 13.642 48.608 1.00 54.38 173 SER A O 1
ATOM 1260 N N . SER A 1 174 ? 8.173 11.861 47.253 1.00 58.34 174 SER A N 1
ATOM 1261 C CA . SER A 1 174 ? 9.314 11.199 47.899 1.00 58.34 174 SER A CA 1
ATOM 1262 C C . SER A 1 174 ? 9.830 10.015 47.085 1.00 58.34 174 SER A C 1
ATOM 1264 O O . SER A 1 174 ? 9.347 8.901 47.239 1.00 58.34 174 SER A O 1
ATOM 1266 N N . ALA A 1 175 ? 10.837 10.259 46.241 1.00 49.69 175 ALA A N 1
ATOM 1267 C CA . ALA A 1 175 ? 12.089 9.489 46.204 1.00 49.69 175 ALA A CA 1
ATOM 1268 C C . ALA A 1 175 ? 12.923 9.884 44.976 1.00 49.69 175 ALA A C 1
ATOM 1270 O O . ALA A 1 175 ? 12.768 9.367 43.872 1.00 49.69 175 ALA A O 1
ATOM 1271 N N . THR A 1 176 ? 13.859 10.800 45.199 1.00 50.78 176 THR A N 1
ATOM 1272 C CA . THR A 1 176 ? 14.991 11.053 44.311 1.00 50.78 176 THR A CA 1
ATOM 1273 C C . THR A 1 176 ? 15.894 9.819 44.292 1.00 50.78 176 THR A C 1
ATOM 1275 O O . THR A 1 176 ? 16.607 9.571 45.262 1.00 50.78 176 THR A O 1
ATOM 1278 N N . HIS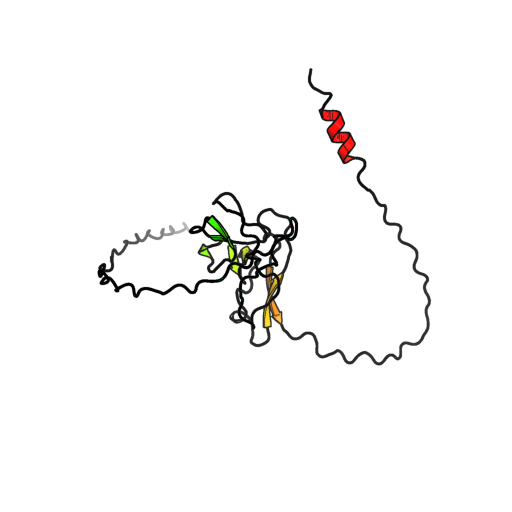 A 1 177 ? 15.906 9.071 43.190 1.00 60.47 177 HIS A N 1
ATOM 1279 C CA . HIS A 1 177 ? 17.028 8.196 42.847 1.00 60.47 177 HIS A CA 1
ATOM 1280 C C . HIS A 1 177 ? 17.801 8.830 41.681 1.00 60.47 177 HIS A C 1
ATOM 1282 O O . HIS A 1 177 ? 17.223 9.013 40.609 1.00 60.47 177 HIS A O 1
ATOM 1288 N N . PRO A 1 178 ? 19.081 9.208 41.857 1.00 60.62 178 PRO A N 1
ATOM 1289 C CA . PRO A 1 178 ? 19.904 9.664 40.746 1.00 60.62 178 PRO A CA 1
ATOM 1290 C C . PRO A 1 178 ? 20.164 8.496 39.788 1.00 60.62 178 PRO A C 1
ATOM 1292 O O . PRO A 1 178 ? 20.677 7.452 40.191 1.00 60.62 178 PRO A O 1
ATOM 1295 N N . ALA A 1 179 ? 19.775 8.683 38.527 1.00 55.47 179 ALA A N 1
ATOM 1296 C CA . ALA A 1 179 ? 20.032 7.745 37.445 1.00 55.47 179 ALA A CA 1
ATOM 1297 C C . ALA A 1 179 ? 21.537 7.685 37.147 1.00 55.47 179 ALA A C 1
ATOM 1299 O O . ALA A 1 179 ? 22.180 8.703 36.883 1.00 55.47 179 ALA A O 1
ATOM 1300 N N . GLU A 1 180 ? 22.078 6.474 37.206 1.00 62.75 180 GLU A N 1
ATOM 1301 C CA . GLU A 1 180 ? 23.442 6.142 36.813 1.00 62.75 180 GLU A CA 1
ATOM 1302 C C . GLU A 1 180 ? 23.579 6.252 35.277 1.00 62.75 180 GLU A C 1
ATOM 1304 O O . GLU A 1 180 ? 22.694 5.772 34.559 1.00 62.75 180 GLU A O 1
ATOM 1309 N N . PRO A 1 181 ? 24.637 6.884 34.734 1.00 59.22 181 PRO A N 1
ATOM 1310 C CA . PRO A 1 181 ? 24.830 6.992 33.291 1.00 59.22 181 PRO A CA 1
ATOM 1311 C C . PRO A 1 181 ? 25.194 5.625 32.702 1.00 59.22 181 PRO A C 1
ATOM 1313 O O . PRO A 1 181 ? 26.264 5.088 32.977 1.00 59.22 181 PRO A O 1
ATOM 1316 N N . GLN A 1 182 ? 24.319 5.062 31.867 1.00 58.00 182 GLN A N 1
ATOM 1317 C CA . GLN A 1 182 ? 24.664 3.896 31.056 1.00 58.00 182 GLN A CA 1
ATOM 1318 C C . GLN A 1 182 ? 25.534 4.342 29.876 1.00 58.00 182 GLN A C 1
ATOM 1320 O O . GLN A 1 182 ? 25.057 4.953 28.919 1.00 58.00 182 GLN A O 1
ATOM 1325 N N . GLU A 1 183 ? 26.828 4.041 29.958 1.00 52.88 183 GLU A N 1
ATOM 1326 C CA . GLU A 1 183 ? 27.763 4.184 28.847 1.00 52.88 183 GLU A CA 1
ATOM 1327 C C . GLU A 1 183 ? 27.466 3.114 27.786 1.00 52.88 183 GLU A C 1
ATOM 1329 O O . GLU A 1 183 ? 27.760 1.932 27.959 1.00 52.88 183 GLU A O 1
ATOM 1334 N N . HIS A 1 184 ? 26.866 3.523 26.668 1.00 57.72 184 HIS A N 1
ATOM 1335 C CA . HIS A 1 184 ? 26.776 2.683 25.479 1.00 57.72 184 HIS A CA 1
ATOM 1336 C C . HIS A 1 184 ? 28.117 2.734 24.727 1.00 57.72 184 HIS A C 1
ATOM 1338 O O . HIS A 1 184 ? 28.539 3.822 24.330 1.00 57.72 184 HIS A O 1
ATOM 1344 N N . PRO A 1 185 ? 28.798 1.597 24.484 1.00 56.38 185 PRO A N 1
ATOM 1345 C CA . PRO A 1 185 ? 30.010 1.588 23.681 1.00 56.38 185 PRO A CA 1
ATOM 1346 C C . PRO A 1 185 ? 29.665 1.873 22.216 1.00 56.38 185 PRO A C 1
ATOM 1348 O O . PRO A 1 185 ? 29.097 1.044 21.504 1.00 56.38 185 PRO A O 1
ATOM 1351 N N . THR A 1 186 ? 30.039 3.065 21.761 1.00 53.41 186 THR A N 1
ATOM 1352 C CA . THR A 1 186 ? 30.020 3.479 20.357 1.00 53.41 186 THR A CA 1
ATOM 1353 C C . THR A 1 186 ? 31.073 2.684 19.580 1.00 53.41 186 THR A C 1
ATOM 1355 O O . THR A 1 186 ? 32.197 3.137 19.380 1.00 53.41 186 THR A O 1
ATOM 1358 N N . VAL A 1 187 ? 30.732 1.476 19.132 1.00 54.59 187 VAL A N 1
ATOM 1359 C CA . VAL A 1 187 ? 31.555 0.714 18.180 1.00 54.59 187 VAL A CA 1
ATOM 1360 C C . VAL A 1 187 ? 31.253 1.238 16.775 1.00 54.59 187 VAL A C 1
ATOM 1362 O O . VAL A 1 187 ? 30.447 0.682 16.036 1.00 54.59 187 VAL A O 1
ATOM 1365 N N . TYR A 1 188 ? 31.869 2.369 16.421 1.00 49.94 188 TYR A N 1
ATOM 1366 C CA . TYR A 1 188 ? 31.793 2.950 15.079 1.00 49.94 188 TYR A CA 1
ATOM 1367 C C . TYR A 1 188 ? 32.980 2.471 14.224 1.00 49.94 188 TYR A C 1
ATOM 1369 O O . TYR A 1 188 ? 34.122 2.873 14.425 1.00 49.94 188 TYR A O 1
ATOM 1377 N N . GLY A 1 189 ? 32.693 1.609 13.247 1.00 53.28 189 GLY A N 1
ATOM 1378 C CA . GLY A 1 189 ? 33.177 1.770 11.868 1.00 53.28 189 GLY A CA 1
ATOM 1379 C C . GLY A 1 189 ? 34.656 1.563 11.507 1.00 53.28 189 GLY A C 1
ATOM 1380 O O . GLY A 1 189 ? 34.994 1.823 10.359 1.00 53.28 189 GLY A O 1
ATOM 1381 N N . GLY A 1 190 ? 35.539 1.101 12.398 1.00 53.47 190 GLY A N 1
ATOM 1382 C CA . GLY A 1 190 ? 36.962 0.900 12.053 1.00 53.47 190 GLY A CA 1
ATOM 1383 C C . GLY A 1 190 ? 37.284 -0.397 11.290 1.00 53.47 190 GLY A C 1
ATOM 1384 O O . GLY A 1 190 ? 38.117 -0.402 10.391 1.00 53.47 190 GLY A O 1
ATOM 1385 N N . ALA A 1 191 ? 36.609 -1.506 11.604 1.00 57.00 191 ALA A N 1
ATOM 1386 C CA . ALA A 1 191 ? 37.062 -2.838 11.176 1.00 57.00 191 ALA A CA 1
ATOM 1387 C C . ALA A 1 191 ? 36.706 -3.224 9.723 1.00 57.00 191 ALA A C 1
ATOM 1389 O O . ALA A 1 191 ? 37.321 -4.126 9.153 1.00 57.00 191 ALA A O 1
ATOM 1390 N N . LEU A 1 192 ? 35.725 -2.559 9.101 1.00 58.25 192 LEU A N 1
ATOM 1391 C CA . LEU A 1 192 ? 35.228 -2.978 7.784 1.00 58.25 192 LEU A CA 1
ATOM 1392 C C . LEU A 1 192 ? 36.075 -2.431 6.621 1.00 58.25 192 LEU A C 1
ATOM 1394 O O . LEU A 1 192 ? 36.213 -3.097 5.599 1.00 58.25 192 LEU A O 1
ATOM 1398 N N . LEU A 1 193 ? 36.705 -1.262 6.789 1.00 59.25 193 LEU A N 1
ATOM 1399 C CA . LEU A 1 193 ? 37.599 -0.697 5.768 1.00 59.25 193 LEU A CA 1
ATOM 1400 C C . LEU A 1 193 ? 38.980 -1.369 5.737 1.00 59.25 193 LEU A C 1
ATOM 1402 O O . LEU A 1 193 ? 39.635 -1.355 4.697 1.00 59.25 193 LEU A O 1
ATOM 1406 N N . GLU A 1 194 ? 39.418 -1.973 6.844 1.00 59.09 194 GLU A N 1
ATOM 1407 C CA . GLU A 1 194 ? 40.718 -2.653 6.914 1.00 59.09 194 GLU A CA 1
ATOM 1408 C C . GLU A 1 194 ? 40.676 -4.047 6.266 1.00 59.09 194 GLU A C 1
ATOM 1410 O O . GLU A 1 194 ? 41.656 -4.479 5.665 1.00 59.09 194 GLU A O 1
ATOM 1415 N N . SER A 1 195 ? 39.506 -4.699 6.267 1.00 60.19 195 SER A N 1
ATOM 1416 C CA . SER A 1 195 ? 39.309 -5.994 5.597 1.00 60.19 195 SER A CA 1
ATOM 1417 C C . SER A 1 195 ? 39.312 -5.871 4.066 1.00 60.19 195 SER A C 1
ATOM 1419 O O . SER A 1 195 ? 39.902 -6.704 3.389 1.00 60.19 195 SER A O 1
ATOM 1421 N N . LEU A 1 196 ? 38.747 -4.791 3.510 1.00 62.38 196 LEU A N 1
ATOM 1422 C CA . LEU A 1 196 ? 38.730 -4.557 2.055 1.00 62.38 196 LEU A CA 1
ATOM 1423 C C . LEU A 1 196 ? 40.103 -4.187 1.474 1.00 62.38 196 LEU A C 1
ATOM 1425 O O . LEU A 1 196 ? 40.314 -4.305 0.271 1.00 62.38 196 LEU A O 1
ATOM 1429 N N . ARG A 1 197 ? 41.045 -3.733 2.310 1.00 63.44 197 ARG A N 1
ATOM 1430 C CA . ARG A 1 197 ? 42.408 -3.409 1.867 1.00 63.44 197 ARG A CA 1
ATOM 1431 C C . ARG A 1 197 ? 43.310 -4.641 1.806 1.00 63.44 197 ARG A C 1
ATOM 1433 O O . ARG A 1 197 ? 44.199 -4.678 0.968 1.00 63.44 197 ARG A O 1
ATOM 1440 N N . ALA A 1 198 ? 43.057 -5.648 2.642 1.00 59.34 198 ALA A N 1
ATOM 1441 C CA . ALA A 1 198 ? 43.856 -6.872 2.687 1.00 59.34 198 ALA A CA 1
ATOM 1442 C C . ALA A 1 198 ? 43.625 -7.804 1.480 1.00 59.34 198 ALA A C 1
ATOM 1444 O O . ALA A 1 198 ? 44.506 -8.592 1.151 1.00 59.34 198 ALA A O 1
ATOM 1445 N N . GLU A 1 199 ? 42.481 -7.703 0.795 1.00 58.72 199 GLU A N 1
ATOM 1446 C CA . GLU A 1 199 ? 42.176 -8.541 -0.379 1.00 58.72 199 GLU A CA 1
ATOM 1447 C C . GLU A 1 199 ? 42.746 -7.987 -1.698 1.00 58.72 199 GLU A C 1
ATOM 1449 O O . GLU A 1 199 ? 42.781 -8.701 -2.694 1.00 58.72 199 GLU A O 1
ATOM 1454 N N . ALA A 1 200 ? 43.235 -6.740 -1.715 1.00 60.19 200 ALA A N 1
ATOM 1455 C CA . ALA A 1 200 ? 43.788 -6.108 -2.918 1.00 60.19 200 ALA A CA 1
ATOM 1456 C C . ALA A 1 200 ? 45.287 -6.396 -3.149 1.00 60.19 200 ALA A C 1
ATOM 1458 O O . ALA A 1 200 ? 45.777 -6.187 -4.254 1.00 60.19 200 ALA A O 1
ATOM 1459 N N . ASP A 1 201 ? 46.006 -6.888 -2.135 1.00 57.88 201 ASP A N 1
ATOM 1460 C CA . ASP A 1 201 ? 47.446 -7.200 -2.206 1.00 57.88 201 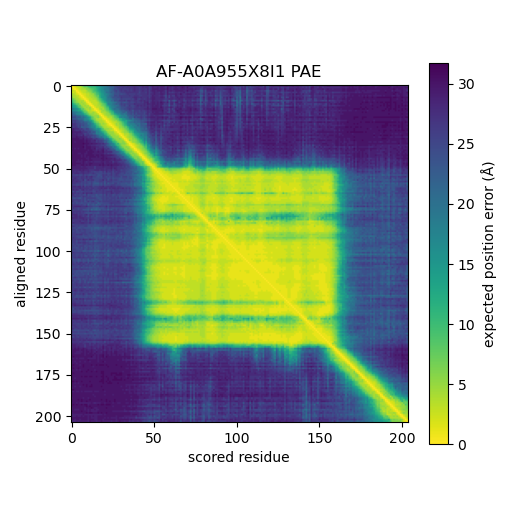ASP A CA 1
ATOM 1461 C C . ASP A 1 201 ? 47.730 -8.706 -2.397 1.00 57.88 201 ASP A C 1
ATOM 1463 O O . ASP A 1 201 ? 48.878 -9.148 -2.330 1.00 57.88 201 ASP A O 1
ATOM 1467 N N . ALA A 1 202 ? 46.690 -9.511 -2.637 1.00 57.62 202 ALA A N 1
ATOM 1468 C CA . ALA A 1 202 ? 46.785 -10.956 -2.824 1.00 57.62 202 ALA A CA 1
ATOM 1469 C C . ALA A 1 202 ? 46.376 -11.381 -4.246 1.00 57.62 202 ALA A C 1
ATOM 1471 O O . ALA A 1 202 ? 45.489 -12.213 -4.416 1.00 57.62 202 ALA A O 1
ATOM 1472 N N . GLU A 1 203 ? 47.049 -10.856 -5.272 1.00 54.62 203 GLU A N 1
ATOM 1473 C CA . GLU A 1 203 ? 47.149 -11.548 -6.565 1.00 54.62 203 GLU A CA 1
ATOM 1474 C C . GLU A 1 203 ? 48.630 -11.793 -6.927 1.00 54.62 203 GLU A C 1
ATOM 1476 O O . GLU A 1 203 ? 49.459 -10.906 -6.706 1.00 54.62 203 GLU A O 1
ATOM 1481 N N . PRO A 1 204 ? 48.980 -13.003 -7.412 1.00 63.97 204 PRO A N 1
ATOM 1482 C CA . PRO A 1 204 ? 50.348 -13.404 -7.754 1.00 63.97 204 PRO A CA 1
ATOM 1483 C C . PRO A 1 204 ? 50.870 -12.843 -9.085 1.00 63.97 204 PRO A C 1
ATOM 1485 O O . PRO A 1 204 ? 50.065 -12.651 -10.025 1.00 63.97 204 PRO A O 1
#

Solvent-accessible surface area (backbone atoms only — not comparable to full-atom values): 13407 Å² total; per-residue (Å²): 138,80,86,79,86,82,81,79,84,81,84,78,82,79,80,83,83,85,77,81,80,83,86,76,86,78,76,87,76,82,81,76,85,77,82,75,80,85,73,79,81,74,86,70,80,76,64,89,83,67,76,76,75,82,39,61,60,88,70,67,87,82,39,58,80,67,84,62,53,48,66,68,67,49,54,76,34,49,100,90,43,66,27,45,75,12,30,10,50,41,80,90,77,33,24,28,38,62,26,90,42,42,86,44,32,60,93,69,28,34,41,33,74,42,24,30,28,39,45,96,36,53,70,31,48,43,30,85,68,30,58,99,63,25,29,24,40,78,45,66,79,31,91,52,73,44,19,22,89,55,25,34,24,36,63,42,65,70,72,67,64,78,76,70,73,70,75,75,85,78,73,78,91,80,79,92,72,87,82,78,84,80,80,75,84,83,83,73,84,66,71,68,65,57,56,65,55,63,65,72,76,71,73,134

Secondary structure (DSSP, 8-state):
-PPPPPPPPP---------PPP--PPP--------------------TT-PPPP-BPP--TTS--SS--BTT---B-BTTB--TTT-EEETTTTEEE--SSGGGSPTTEEEETTEEEEGGGBS-SSGGGS-TTEEEEEE----STTS-TT-EEEEEES---S---------------PPP--------SSHHHHHHHHTSS---

Radius of gyration: 29.56 Å; Cα contacts (8 Å, |Δi|>4): 245; chains: 1; bounding box: 71×92×83 Å

Nearest PDB structures (foldseek):
  7odt-assembly1_a  TM=2.539E-01  e=1.359E+00  Homo sapiens